Protein AF-A0A5K3EW25-F1 (afdb_monomer)

Solvent-accessible surface area (backbone atoms only — not comparable to full-atom values): 11497 Å² total; per-residue (Å²): 141,85,86,77,84,85,78,87,77,88,71,69,61,82,96,45,81,52,67,60,78,87,50,42,67,56,55,51,48,53,50,54,52,44,68,70,29,70,72,42,65,72,43,57,56,62,50,42,18,35,50,54,21,50,51,43,49,55,53,44,86,50,97,71,57,34,70,58,52,18,53,50,53,20,30,53,46,25,42,74,72,72,40,70,64,53,57,85,52,80,86,46,48,64,60,56,52,51,24,49,53,41,29,72,72,65,48,46,63,59,35,33,52,53,50,46,53,26,32,50,55,34,49,52,50,52,51,41,70,75,68,43,90,78,52,75,68,57,56,70,70,53,79,68,64,93,78,62,63,53,82,91,63,52,70,80,80,81,86,76,71,72,79,86,78,55,96,83,58,76,64,81,61,58,68,53,49,65,67,65,57,86,67,85,92,78,135

Structure (mmCIF, N/CA/C/O backbone):
data_AF-A0A5K3EW25-F1
#
_entry.id   AF-A0A5K3EW25-F1
#
loop_
_atom_site.group_PDB
_atom_site.id
_atom_site.type_symbol
_atom_site.label_atom_id
_atom_site.label_alt_id
_atom_site.label_comp_id
_atom_site.label_asym_id
_atom_site.label_entity_id
_atom_site.label_seq_id
_atom_site.pdbx_PDB_ins_code
_atom_site.Cartn_x
_atom_site.Cartn_y
_atom_site.Cartn_z
_atom_site.occupancy
_atom_site.B_iso_or_equiv
_atom_site.auth_seq_id
_atom_site.auth_comp_id
_atom_site.auth_asym_id
_atom_site.auth_atom_id
_atom_site.pdbx_PDB_model_num
ATOM 1 N N . MET A 1 1 ? -4.954 -2.402 -34.967 1.00 32.56 1 MET A N 1
ATOM 2 C CA . MET A 1 1 ? -3.505 -2.553 -34.727 1.00 32.56 1 MET A CA 1
ATOM 3 C C . MET A 1 1 ? -2.906 -1.168 -34.547 1.00 32.56 1 MET A C 1
ATOM 5 O O . MET A 1 1 ? -2.653 -0.514 -35.542 1.00 32.56 1 MET A O 1
ATOM 9 N N . PHE A 1 2 ? -2.741 -0.694 -33.314 1.00 29.17 2 PHE A N 1
ATOM 10 C CA . PHE A 1 2 ? -1.939 0.501 -33.027 1.00 29.17 2 PHE A CA 1
ATOM 11 C C . PHE A 1 2 ? -1.246 0.293 -31.679 1.00 29.17 2 PHE A C 1
ATOM 13 O O . PHE A 1 2 ? -1.699 0.775 -30.650 1.00 29.17 2 PHE A O 1
ATOM 20 N N . PHE A 1 3 ? -0.172 -0.493 -31.695 1.00 33.03 3 PHE A N 1
ATOM 21 C CA . PHE A 1 3 ? 0.868 -0.427 -30.674 1.00 33.03 3 PHE A CA 1
ATOM 22 C C . PHE A 1 3 ? 2.043 0.280 -31.340 1.00 33.03 3 PHE A C 1
ATOM 24 O O . PHE A 1 3 ? 2.815 -0.338 -32.069 1.00 33.03 3 PHE A O 1
ATOM 31 N N . GLN A 1 4 ? 2.115 1.600 -31.173 1.00 33.09 4 GLN A N 1
ATOM 32 C CA . GLN A 1 4 ? 3.268 2.377 -31.602 1.00 33.09 4 GLN A CA 1
ATOM 33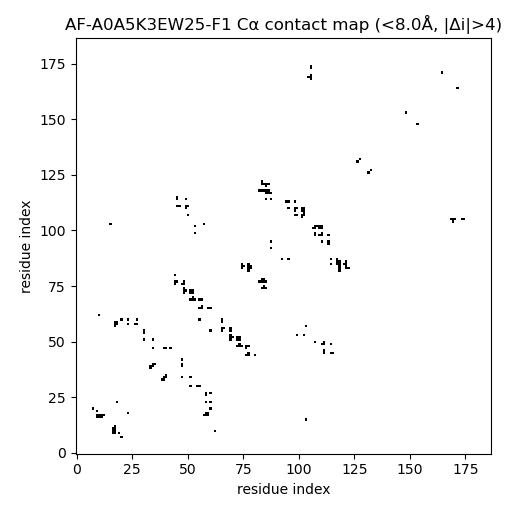 C C . GLN A 1 4 ? 4.150 2.634 -30.382 1.00 33.09 4 GLN A C 1
ATOM 35 O O . GLN A 1 4 ? 3.743 3.302 -29.437 1.00 33.09 4 GLN A O 1
ATOM 40 N N . ALA A 1 5 ? 5.320 1.997 -30.434 1.00 39.22 5 ALA A N 1
ATOM 41 C CA . ALA A 1 5 ? 6.542 2.194 -29.664 1.00 39.22 5 ALA A CA 1
ATOM 42 C C . ALA A 1 5 ? 6.548 3.367 -28.663 1.00 39.22 5 ALA A C 1
ATOM 44 O O . ALA A 1 5 ? 6.657 4.528 -29.056 1.00 39.22 5 ALA A O 1
ATOM 45 N N . CYS A 1 6 ? 6.553 3.047 -27.365 1.00 30.92 6 CYS A N 1
ATOM 46 C CA . CYS A 1 6 ? 6.994 3.971 -26.322 1.00 30.92 6 CYS A CA 1
ATOM 47 C C . CYS A 1 6 ? 8.458 3.653 -25.993 1.00 30.92 6 CYS A C 1
ATOM 49 O O . CYS A 1 6 ? 8.761 2.733 -25.236 1.00 30.92 6 CYS A O 1
ATOM 51 N N . HIS A 1 7 ? 9.367 4.375 -26.641 1.00 36.06 7 HIS A N 1
ATOM 52 C CA . HIS A 1 7 ? 10.793 4.347 -26.343 1.00 36.06 7 HIS A CA 1
ATOM 53 C C . HIS A 1 7 ? 11.066 5.122 -25.037 1.00 36.06 7 HIS A C 1
ATOM 55 O O . HIS A 1 7 ? 10.756 6.305 -24.943 1.00 36.06 7 HIS A O 1
ATOM 61 N N . VAL A 1 8 ? 11.691 4.429 -24.075 1.00 46.00 8 VAL A N 1
ATOM 62 C CA . VAL A 1 8 ? 12.671 4.914 -23.075 1.00 46.00 8 VAL A CA 1
ATOM 63 C C . VAL A 1 8 ? 12.427 6.268 -22.397 1.00 46.00 8 VAL A C 1
ATOM 65 O O . VAL A 1 8 ? 12.990 7.271 -22.815 1.00 46.00 8 VAL A O 1
ATOM 68 N N . LEU A 1 9 ? 11.771 6.257 -21.232 1.00 31.77 9 LEU A N 1
ATOM 69 C CA . LEU A 1 9 ? 12.071 7.190 -20.137 1.00 31.77 9 LEU A CA 1
ATOM 70 C C . LEU A 1 9 ? 11.859 6.476 -18.790 1.00 31.77 9 LEU A C 1
ATOM 72 O O . LEU A 1 9 ? 10.729 6.293 -18.347 1.00 31.77 9 LEU A O 1
ATOM 76 N N . GLN A 1 10 ? 12.952 6.057 -18.142 1.00 38.09 10 GLN A N 1
ATOM 77 C CA . GLN A 1 10 ? 12.928 5.649 -16.734 1.00 38.09 10 GLN A CA 1
ATOM 78 C C . GLN A 1 10 ? 12.546 6.864 -15.882 1.00 38.09 10 GLN A C 1
ATOM 80 O O . GLN A 1 10 ? 13.277 7.854 -15.831 1.00 38.09 10 GLN A O 1
ATOM 85 N N . VAL A 1 11 ? 11.396 6.797 -15.217 1.00 33.34 11 VAL A N 1
ATOM 86 C CA . VAL A 1 11 ? 10.979 7.809 -14.244 1.00 33.34 11 VAL A CA 1
ATOM 87 C C . VAL A 1 11 ? 11.600 7.443 -12.898 1.00 33.34 11 VAL A C 1
ATOM 89 O O . VAL A 1 11 ? 11.249 6.430 -12.300 1.00 33.34 11 VAL A O 1
ATOM 92 N N . PHE A 1 12 ? 12.545 8.254 -12.420 1.00 38.84 12 PHE A N 1
ATOM 93 C CA . PHE A 1 12 ? 13.129 8.090 -11.088 1.00 38.84 12 PHE A CA 1
ATOM 94 C C . PHE A 1 12 ? 12.117 8.521 -10.021 1.00 38.84 12 PHE A C 1
ATOM 96 O O . PHE A 1 12 ? 11.705 9.683 -9.974 1.00 38.84 12 PHE A O 1
ATOM 103 N N . VAL A 1 13 ? 11.737 7.602 -9.131 1.00 44.38 13 VAL A N 1
ATOM 104 C CA . VAL A 1 13 ? 11.005 7.946 -7.905 1.00 44.38 13 VAL A CA 1
ATOM 105 C C . VAL A 1 13 ? 12.010 7.994 -6.768 1.00 44.38 13 VAL A C 1
ATOM 107 O O . VAL A 1 13 ? 12.304 6.982 -6.136 1.00 44.38 13 VAL A O 1
ATOM 110 N N . ALA A 1 14 ? 12.533 9.193 -6.512 1.00 56.97 14 ALA A N 1
ATOM 111 C CA . ALA A 1 14 ? 13.604 9.409 -5.541 1.00 56.97 14 ALA A CA 1
ATOM 112 C C . ALA A 1 14 ? 14.827 8.510 -5.831 1.00 56.97 14 ALA A C 1
ATOM 114 O O . ALA A 1 14 ? 15.390 8.602 -6.917 1.00 56.97 14 ALA A O 1
ATOM 115 N N . ASP A 1 15 ? 15.212 7.657 -4.878 1.00 56.97 15 ASP A N 1
ATOM 116 C CA . ASP A 1 15 ? 16.407 6.801 -4.927 1.00 56.97 15 ASP A CA 1
ATOM 117 C C . ASP A 1 15 ? 16.132 5.405 -5.536 1.00 56.97 15 ASP A C 1
ATOM 119 O O . ASP A 1 15 ? 17.017 4.552 -5.549 1.00 56.97 15 ASP A O 1
ATOM 123 N N . HIS A 1 16 ? 14.903 5.137 -6.007 1.00 63.56 16 HIS A N 1
ATOM 124 C CA . HIS A 1 16 ? 14.504 3.841 -6.575 1.00 63.56 16 HIS A CA 1
ATOM 125 C C . HIS A 1 16 ? 14.547 3.855 -8.103 1.00 63.56 16 HIS A C 1
ATOM 127 O O . HIS A 1 16 ? 13.936 4.717 -8.745 1.00 63.56 16 HIS A O 1
ATOM 133 N N . VAL A 1 17 ? 15.230 2.864 -8.676 1.00 71.94 17 VAL A N 1
ATOM 134 C CA . VAL A 1 17 ? 15.271 2.623 -10.121 1.00 71.94 17 VAL A CA 1
ATOM 135 C C . VAL A 1 17 ? 14.211 1.572 -10.453 1.00 71.94 17 VAL A C 1
ATOM 137 O O . VAL A 1 17 ? 14.362 0.421 -10.037 1.00 71.94 17 VAL A O 1
ATOM 140 N N . PRO A 1 18 ? 13.130 1.934 -11.169 1.00 73.94 18 PRO A N 1
ATOM 141 C CA . PRO A 1 18 ? 12.093 0.974 -11.507 1.00 73.94 18 PRO A CA 1
ATOM 142 C C . PRO A 1 18 ? 12.605 -0.069 -12.515 1.00 73.94 18 PRO A C 1
ATOM 144 O O . PRO A 1 18 ? 13.572 0.195 -13.248 1.00 73.94 18 PRO A O 1
ATOM 147 N N . PRO A 1 19 ? 11.939 -1.237 -12.588 1.00 7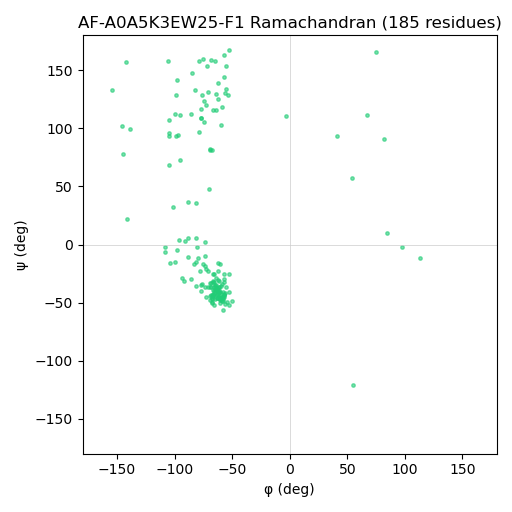6.88 19 PRO A N 1
ATOM 148 C CA . PRO A 1 19 ? 12.257 -2.272 -13.561 1.00 76.88 19 PRO A CA 1
ATOM 149 C C . PRO A 1 19 ? 12.234 -1.762 -15.014 1.00 76.88 19 PRO A C 1
ATOM 151 O O . PRO A 1 19 ? 11.510 -0.812 -15.332 1.00 76.88 19 PRO A O 1
ATOM 154 N N . PRO A 1 20 ? 12.995 -2.395 -15.926 1.00 77.69 20 PRO A N 1
ATOM 155 C CA . PRO A 1 20 ? 12.939 -2.084 -17.350 1.00 77.69 20 PRO A CA 1
ATOM 156 C C . PRO A 1 20 ? 11.525 -2.246 -17.920 1.00 77.69 20 PRO A C 1
ATOM 158 O O . PRO A 1 20 ? 10.806 -3.181 -17.569 1.00 77.69 20 PRO A O 1
ATOM 161 N N . ALA A 1 21 ? 11.148 -1.373 -18.861 1.00 79.38 21 ALA A N 1
ATOM 162 C CA . ALA A 1 21 ? 9.809 -1.360 -19.459 1.00 79.38 21 ALA A CA 1
ATOM 163 C C . ALA A 1 21 ? 9.411 -2.700 -20.111 1.00 79.38 21 ALA A C 1
ATOM 165 O O . ALA A 1 21 ? 8.237 -3.059 -20.127 1.00 79.38 21 ALA A O 1
ATOM 166 N N . GLU A 1 22 ? 10.392 -3.449 -20.616 1.00 81.00 22 GLU A N 1
ATOM 167 C CA . GLU A 1 22 ? 10.206 -4.762 -21.245 1.00 81.00 22 GLU A CA 1
ATOM 168 C C . GLU A 1 22 ? 9.680 -5.822 -20.265 1.00 81.00 22 GLU A C 1
ATOM 170 O O . GLU A 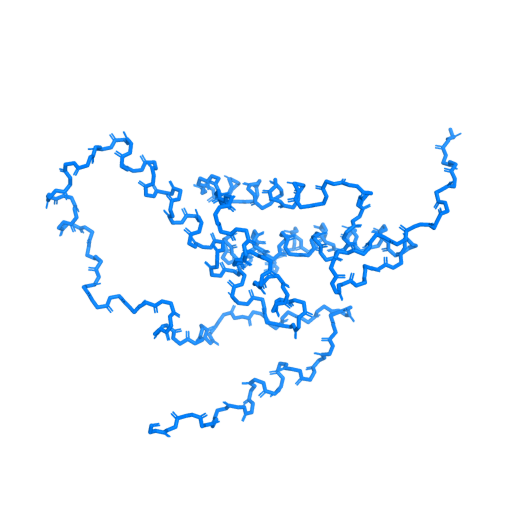1 22 ? 8.945 -6.716 -20.675 1.00 81.00 22 GLU A O 1
ATOM 175 N N . MET A 1 23 ? 9.990 -5.687 -18.970 1.00 82.50 23 MET A N 1
ATOM 176 C CA . MET A 1 23 ? 9.554 -6.613 -17.919 1.00 82.50 23 MET A CA 1
ATOM 177 C C . MET A 1 23 ? 8.189 -6.249 -17.322 1.00 82.50 23 MET A C 1
ATOM 179 O O . MET A 1 23 ? 7.614 -7.038 -16.577 1.00 82.50 23 MET A O 1
ATOM 183 N N . LEU A 1 24 ? 7.641 -5.064 -17.627 1.00 87.19 24 LEU A N 1
ATOM 184 C CA . LEU A 1 24 ? 6.384 -4.602 -17.028 1.00 87.19 24 LEU A CA 1
ATOM 185 C C . LEU A 1 24 ? 5.199 -5.556 -17.254 1.00 87.19 24 LEU A C 1
ATOM 187 O O . LEU A 1 24 ? 4.466 -5.778 -16.290 1.00 87.19 24 LEU A O 1
ATOM 191 N N . PRO A 1 25 ? 4.972 -6.128 -18.457 1.00 89.12 25 PRO A N 1
ATOM 192 C CA . PRO A 1 25 ? 3.856 -7.050 -18.662 1.00 89.12 25 PRO A CA 1
ATOM 193 C C . PRO A 1 25 ? 3.946 -8.291 -17.769 1.00 89.12 25 PRO A C 1
ATOM 195 O O . PRO A 1 25 ? 2.944 -8.703 -17.193 1.00 89.12 25 PRO A O 1
ATOM 198 N N . GLU A 1 26 ? 5.147 -8.852 -17.623 1.00 88.38 26 GLU A N 1
ATOM 199 C CA . GLU A 1 26 ? 5.404 -10.026 -16.787 1.00 88.38 26 GLU A CA 1
ATOM 200 C C . GLU A 1 26 ? 5.217 -9.696 -15.303 1.00 88.38 26 GLU A C 1
ATOM 202 O O . GLU A 1 26 ? 4.408 -10.329 -14.633 1.00 88.38 26 GLU A O 1
ATOM 207 N N . LEU A 1 27 ? 5.840 -8.620 -14.817 1.00 88.31 27 LEU A N 1
ATOM 208 C CA . LEU A 1 27 ? 5.735 -8.189 -13.418 1.00 88.31 27 LEU A CA 1
ATOM 209 C C . LEU A 1 27 ? 4.301 -7.832 -13.004 1.00 88.31 27 LEU A C 1
ATOM 211 O O . LEU A 1 27 ? 3.889 -8.080 -11.869 1.00 88.31 27 LEU A O 1
ATOM 215 N N . MET A 1 28 ? 3.525 -7.235 -13.910 1.00 93.00 28 MET A N 1
ATOM 216 C CA . MET A 1 28 ? 2.117 -6.938 -13.653 1.00 93.00 28 MET A CA 1
ATOM 217 C C . MET A 1 28 ? 1.260 -8.205 -13.630 1.00 93.00 28 MET A C 1
ATOM 219 O O . MET A 1 28 ? 0.349 -8.286 -12.804 1.00 93.00 28 MET A O 1
ATOM 223 N N . ASN A 1 29 ? 1.553 -9.192 -14.482 1.00 92.12 29 ASN A N 1
ATOM 224 C CA . ASN A 1 29 ? 0.892 -10.494 -14.424 1.00 92.12 29 ASN A CA 1
ATOM 225 C C . ASN A 1 29 ? 1.226 -11.213 -13.113 1.00 92.12 29 ASN A C 1
ATOM 227 O O . ASN A 1 29 ? 0.303 -11.614 -12.411 1.00 92.12 29 ASN A O 1
ATOM 231 N N . GLU A 1 30 ? 2.501 -11.261 -12.717 1.00 91.25 30 GLU A N 1
ATOM 232 C CA . GLU A 1 30 ? 2.928 -11.827 -11.431 1.00 91.25 30 GLU A CA 1
ATOM 233 C C . GLU A 1 30 ? 2.231 -11.150 -10.245 1.00 91.25 30 GLU A C 1
ATOM 235 O O . GLU A 1 30 ? 1.796 -11.820 -9.309 1.00 91.25 30 GLU A O 1
ATOM 240 N N . LEU A 1 31 ? 2.087 -9.818 -10.271 1.00 90.81 31 LEU A N 1
ATOM 241 C CA . LEU A 1 31 ? 1.368 -9.085 -9.229 1.00 90.81 31 LEU A CA 1
ATOM 242 C C . LEU A 1 31 ? -0.096 -9.533 -9.139 1.00 90.81 31 LEU A C 1
ATOM 244 O O . LEU A 1 31 ? -0.604 -9.751 -8.039 1.00 90.81 31 LEU A O 1
ATOM 248 N N . VAL A 1 32 ? -0.781 -9.642 -10.277 1.00 94.50 32 VAL A N 1
ATOM 249 C CA . VAL A 1 32 ? -2.192 -10.044 -10.324 1.00 94.50 32 VAL A CA 1
ATOM 250 C C . VAL A 1 32 ? -2.358 -11.503 -9.907 1.00 94.50 32 VAL A C 1
ATOM 252 O O . VAL A 1 32 ? -3.259 -11.803 -9.124 1.00 94.50 32 VAL A O 1
ATOM 255 N N . GLU A 1 33 ? -1.501 -12.399 -10.386 1.00 93.62 33 GLU A N 1
ATOM 256 C CA . GLU A 1 33 ? -1.499 -13.811 -9.997 1.00 93.62 33 GLU A CA 1
ATOM 257 C C . GLU A 1 33 ? -1.261 -13.963 -8.496 1.00 93.62 33 GLU A C 1
ATOM 259 O O . GLU A 1 33 ? -2.036 -14.638 -7.819 1.00 93.62 33 GLU A O 1
ATOM 264 N N . TRP A 1 34 ? -0.270 -13.253 -7.949 1.00 93.69 34 TRP A N 1
ATOM 265 C CA . TRP A 1 34 ? 0.006 -13.262 -6.518 1.00 93.69 34 TRP A CA 1
ATOM 266 C C . TRP A 1 34 ? -1.188 -12.757 -5.703 1.00 93.69 34 TRP A C 1
ATOM 268 O O . TRP A 1 34 ? -1.595 -13.449 -4.776 1.00 93.69 34 TRP A O 1
ATOM 278 N N . ILE A 1 35 ? -1.812 -11.623 -6.060 1.00 93.75 35 ILE A N 1
ATOM 279 C CA . ILE A 1 35 ? -2.987 -11.090 -5.333 1.00 93.75 35 ILE A CA 1
ATOM 280 C C . ILE A 1 35 ? -4.141 -12.106 -5.281 1.00 93.75 35 ILE A C 1
ATOM 282 O O . ILE A 1 35 ? -4.905 -12.111 -4.316 1.00 93.75 35 ILE A O 1
ATOM 286 N N . ASN A 1 36 ? -4.286 -12.947 -6.309 1.00 93.62 36 ASN A N 1
ATOM 287 C CA . ASN A 1 36 ? -5.349 -13.950 -6.400 1.00 93.62 36 ASN A CA 1
ATOM 288 C C . ASN A 1 36 ? -4.925 -15.350 -5.920 1.00 93.62 36 ASN A C 1
ATOM 290 O O . ASN A 1 36 ? -5.715 -16.286 -6.030 1.00 93.62 36 ASN A O 1
ATOM 294 N N . SER A 1 37 ? -3.704 -15.506 -5.409 1.00 90.69 37 SER A N 1
ATOM 295 C CA . SER A 1 37 ? -3.194 -16.781 -4.905 1.00 90.69 37 SER A CA 1
ATOM 296 C C . SER A 1 37 ? -3.718 -17.111 -3.504 1.00 90.69 37 SER A C 1
ATOM 298 O O . SER A 1 37 ? -4.065 -16.220 -2.724 1.00 90.69 37 SER A O 1
ATOM 300 N N . ASP A 1 38 ? -3.697 -18.397 -3.145 1.00 88.44 38 ASP A N 1
ATOM 301 C CA . ASP A 1 38 ? -4.025 -18.850 -1.785 1.00 88.44 38 ASP A CA 1
ATOM 302 C C . ASP A 1 38 ? -3.042 -18.296 -0.740 1.00 88.44 38 ASP A C 1
ATOM 304 O O . ASP A 1 38 ? -3.431 -18.033 0.397 1.00 88.44 38 ASP A O 1
ATOM 308 N N . GLU A 1 39 ? -1.782 -18.062 -1.129 1.00 84.19 39 GLU A N 1
ATOM 309 C CA . GLU A 1 39 ? -0.770 -17.431 -0.274 1.00 84.19 39 GLU A CA 1
ATOM 310 C C . GLU A 1 39 ? -1.209 -16.022 0.140 1.00 84.19 39 GLU A C 1
ATOM 312 O O . GLU A 1 39 ? -1.235 -15.700 1.327 1.00 84.19 39 GLU A O 1
ATOM 317 N N . ALA A 1 40 ? -1.615 -15.197 -0.828 1.00 83.31 40 ALA A N 1
ATOM 318 C CA . ALA A 1 40 ? -2.152 -13.869 -0.555 1.00 83.31 40 ALA A CA 1
ATOM 319 C C . ALA A 1 40 ? -3.480 -13.925 0.213 1.00 83.31 40 ALA A C 1
ATOM 321 O O . ALA A 1 40 ? -3.729 -13.074 1.066 1.00 83.31 40 ALA A O 1
ATOM 322 N N . GLY A 1 41 ? -4.314 -14.934 -0.054 1.00 83.81 41 GLY A N 1
ATOM 323 C CA . GLY A 1 41 ? -5.565 -15.172 0.667 1.00 83.81 41 GLY A CA 1
ATOM 324 C C . GLY A 1 41 ? -5.378 -15.550 2.141 1.00 83.81 41 GLY A C 1
ATOM 325 O O . GLY A 1 41 ? -6.273 -15.294 2.946 1.00 83.81 41 GLY A O 1
ATOM 326 N N . ALA A 1 42 ? -4.227 -16.118 2.508 1.00 85.94 42 ALA A N 1
ATOM 327 C CA . ALA A 1 42 ? -3.883 -16.460 3.888 1.00 85.94 42 ALA A CA 1
ATOM 328 C C . ALA A 1 42 ? -3.362 -15.262 4.707 1.00 85.94 42 ALA A C 1
ATOM 330 O O . ALA A 1 42 ? -3.305 -15.338 5.936 1.00 85.94 42 ALA A O 1
ATOM 331 N N . LEU A 1 43 ? -2.985 -14.160 4.048 1.00 87.38 43 LEU A N 1
ATOM 332 C CA . LEU A 1 43 ? -2.515 -12.945 4.711 1.00 87.38 43 LEU A CA 1
ATOM 333 C C . LEU A 1 43 ? -3.655 -12.204 5.412 1.00 87.38 43 LEU A C 1
ATOM 335 O O . LEU A 1 43 ? -4.810 -12.215 4.979 1.00 87.38 43 LEU A O 1
ATOM 339 N N . HIS A 1 44 ? -3.312 -11.450 6.458 1.00 92.00 44 HIS A N 1
ATOM 340 C CA . HIS A 1 44 ? -4.263 -10.507 7.035 1.00 92.00 44 HIS A CA 1
ATOM 341 C C . HIS A 1 44 ? -4.649 -9.444 5.980 1.00 92.00 44 HIS A C 1
ATOM 343 O O . HIS A 1 44 ? -3.763 -8.927 5.295 1.00 92.00 44 HIS A O 1
ATOM 349 N N . PRO A 1 45 ? -5.926 -9.024 5.854 1.00 93.44 45 PRO A N 1
ATOM 350 C CA . PRO A 1 45 ? -6.348 -8.116 4.781 1.00 93.44 45 PRO A CA 1
ATOM 351 C C . PRO A 1 45 ? -5.570 -6.796 4.694 1.00 93.44 45 PRO A C 1
ATOM 353 O O . PRO A 1 45 ? -5.287 -6.307 3.601 1.00 93.44 45 PRO A O 1
ATOM 356 N N . ILE A 1 46 ? -5.185 -6.229 5.844 1.00 92.44 46 ILE A N 1
ATOM 357 C CA . ILE A 1 46 ? -4.347 -5.017 5.907 1.00 92.44 46 ILE A CA 1
ATOM 358 C C . ILE A 1 46 ? -2.942 -5.281 5.353 1.00 92.44 46 ILE A C 1
ATOM 360 O O . ILE A 1 46 ? -2.394 -4.443 4.640 1.00 92.44 46 ILE A O 1
ATOM 364 N N . GLU A 1 47 ? -2.367 -6.443 5.658 1.00 92.75 47 GLU A N 1
ATOM 365 C CA . GLU A 1 47 ? -1.049 -6.839 5.167 1.00 92.75 47 GLU A CA 1
ATOM 366 C C . GLU A 1 47 ? -1.078 -7.062 3.655 1.00 92.75 47 GLU A C 1
ATOM 368 O O . GLU A 1 47 ? -0.267 -6.475 2.940 1.00 92.75 47 GLU A O 1
ATOM 373 N N . LEU A 1 48 ? -2.074 -7.799 3.153 1.00 93.44 48 LEU A N 1
ATOM 374 C CA . LEU A 1 48 ? -2.300 -7.975 1.719 1.00 93.44 48 LEU A CA 1
ATOM 375 C C . LEU A 1 48 ? -2.419 -6.625 0.997 1.00 93.44 48 LEU A C 1
ATOM 377 O O . LEU A 1 48 ? -1.735 -6.387 0.000 1.00 93.44 48 LEU A O 1
ATOM 381 N N . ALA A 1 49 ? -3.256 -5.720 1.511 1.00 96.56 49 ALA A N 1
ATOM 382 C CA . ALA A 1 49 ? -3.465 -4.407 0.911 1.00 96.56 49 ALA A CA 1
ATOM 383 C C . ALA A 1 49 ? -2.186 -3.551 0.907 1.00 96.56 49 ALA A C 1
ATOM 385 O O . ALA A 1 49 ? -1.878 -2.909 -0.102 1.00 96.56 49 ALA A O 1
ATOM 386 N N . ALA A 1 50 ? -1.424 -3.558 2.004 1.00 95.50 50 ALA A N 1
ATOM 38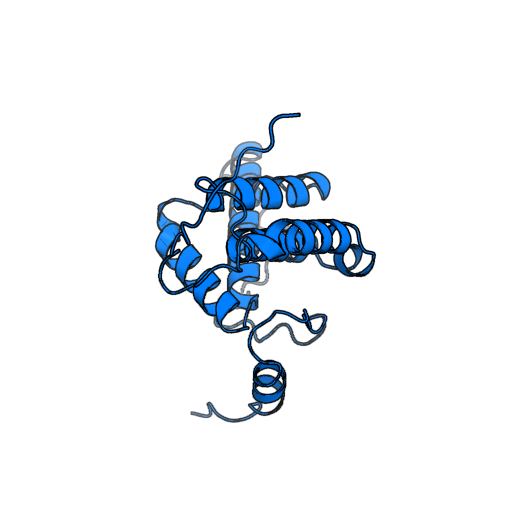7 C CA . ALA A 1 50 ? -0.162 -2.832 2.112 1.00 95.50 50 ALA A CA 1
ATOM 388 C C . ALA A 1 50 ? 0.914 -3.404 1.172 1.00 95.50 50 ALA A C 1
ATOM 390 O O . ALA A 1 50 ? 1.598 -2.653 0.475 1.00 95.50 50 ALA A O 1
ATOM 391 N N . LEU A 1 51 ? 1.039 -4.728 1.087 1.00 94.62 51 LEU A N 1
ATOM 392 C CA . LEU A 1 51 ? 1.993 -5.375 0.189 1.00 94.62 51 LEU A CA 1
ATOM 393 C C . LEU A 1 51 ? 1.631 -5.152 -1.282 1.00 94.62 51 LEU A C 1
ATOM 395 O O . LEU A 1 51 ? 2.507 -4.801 -2.072 1.00 94.62 51 LEU A O 1
ATOM 399 N N . ALA A 1 52 ? 0.354 -5.271 -1.652 1.00 95.19 52 ALA A N 1
ATOM 400 C CA . ALA A 1 52 ? -0.116 -4.980 -3.006 1.00 95.19 52 ALA A CA 1
ATOM 401 C C . ALA A 1 52 ? 0.144 -3.517 -3.400 1.00 95.19 52 ALA A C 1
ATOM 403 O O . ALA A 1 52 ? 0.599 -3.241 -4.513 1.00 95.19 52 ALA A O 1
ATOM 404 N N . HIS A 1 53 ? -0.081 -2.582 -2.470 1.00 96.50 53 HIS A N 1
ATOM 405 C CA . HIS A 1 53 ? 0.276 -1.180 -2.653 1.00 96.50 53 HIS A CA 1
ATOM 406 C C . HIS A 1 53 ? 1.770 -1.018 -2.939 1.00 96.50 53 HIS A C 1
ATOM 408 O O . HIS A 1 53 ? 2.147 -0.417 -3.947 1.00 96.50 53 HIS A O 1
ATOM 414 N N . TRP A 1 54 ? 2.622 -1.520 -2.041 1.00 94.44 54 TRP A N 1
ATOM 415 C CA . TRP A 1 54 ? 4.070 -1.380 -2.163 1.00 94.44 54 TRP A CA 1
ATOM 416 C C . TRP A 1 54 ? 4.582 -1.999 -3.470 1.00 94.44 54 TRP A C 1
ATOM 418 O O . TRP A 1 54 ? 5.300 -1.324 -4.206 1.00 94.44 54 TRP A O 1
ATOM 428 N N . LYS A 1 55 ? 4.128 -3.209 -3.825 1.00 91.38 55 LYS A N 1
ATOM 429 C CA . LYS A 1 55 ? 4.497 -3.888 -5.077 1.00 91.38 55 LYS A CA 1
ATOM 430 C C . LYS A 1 55 ? 4.155 -3.059 -6.316 1.00 91.38 55 LYS A C 1
ATOM 432 O O . LYS A 1 55 ? 5.003 -2.910 -7.189 1.00 91.38 55 LYS A O 1
ATOM 437 N N . LEU A 1 56 ? 2.960 -2.463 -6.393 1.00 93.44 56 LEU A N 1
ATOM 438 C CA . LEU A 1 56 ? 2.593 -1.619 -7.538 1.00 93.44 56 LEU A CA 1
ATOM 439 C C . LEU A 1 56 ? 3.470 -0.359 -7.626 1.00 93.44 56 LEU A C 1
ATOM 441 O O . LEU A 1 56 ? 3.889 0.033 -8.716 1.00 93.44 56 LEU A O 1
ATOM 445 N N . VAL A 1 57 ? 3.760 0.277 -6.485 1.00 92.31 57 VAL A N 1
ATOM 446 C CA . VAL A 1 57 ? 4.656 1.446 -6.436 1.00 92.31 57 VAL A CA 1
ATOM 447 C C . VAL A 1 57 ? 6.073 1.072 -6.868 1.00 92.31 57 VAL A C 1
ATOM 449 O O . VAL A 1 57 ? 6.706 1.864 -7.566 1.00 92.31 57 VAL A O 1
ATOM 452 N N . TYR A 1 58 ? 6.540 -0.116 -6.483 1.00 87.81 58 TYR A N 1
ATOM 453 C CA . TYR A 1 58 ? 7.857 -0.643 -6.827 1.00 87.81 58 TYR A CA 1
ATOM 454 C C . TYR A 1 58 ? 7.993 -0.957 -8.324 1.00 87.81 58 TYR A C 1
ATOM 456 O O . TYR A 1 58 ? 8.985 -0.560 -8.935 1.00 87.81 58 TYR A O 1
ATOM 464 N N . ILE A 1 59 ? 6.989 -1.623 -8.916 1.00 88.62 59 ILE A N 1
ATOM 465 C CA . ILE A 1 59 ? 6.939 -1.941 -10.356 1.00 88.62 59 ILE A CA 1
ATOM 466 C C . ILE A 1 59 ? 6.850 -0.658 -11.192 1.00 88.62 59 ILE A C 1
ATOM 468 O O . ILE A 1 59 ? 7.476 -0.563 -12.241 1.00 88.62 59 ILE A O 1
ATOM 472 N N . HIS A 1 60 ? 6.096 0.336 -10.713 1.00 88.62 60 HIS A N 1
ATOM 473 C CA . HIS A 1 60 ? 5.928 1.637 -11.364 1.00 88.62 60 HIS A CA 1
ATOM 474 C C . HIS A 1 60 ? 5.466 1.558 -12.841 1.00 88.62 60 HIS A C 1
ATOM 476 O O . HIS A 1 60 ? 6.130 2.092 -13.729 1.00 88.62 60 HIS A O 1
ATOM 482 N N . PRO A 1 61 ? 4.323 0.906 -13.138 1.00 87.94 61 PRO A N 1
ATOM 483 C CA . PRO A 1 61 ? 3.936 0.573 -14.514 1.00 87.94 61 PRO A CA 1
ATOM 484 C C . PRO A 1 61 ? 3.448 1.757 -15.365 1.00 87.94 61 PRO A C 1
ATOM 486 O O . PRO A 1 61 ? 3.377 1.643 -16.588 1.00 87.94 61 PRO A O 1
ATOM 489 N N . PHE A 1 62 ? 3.060 2.878 -14.752 1.00 88.50 62 PHE A N 1
ATOM 490 C CA . PHE A 1 62 ? 2.509 4.037 -15.459 1.00 88.50 62 PHE A CA 1
ATOM 491 C C . PHE A 1 62 ? 3.514 5.187 -15.538 1.00 88.50 62 PHE A C 1
ATOM 493 O O . PHE A 1 62 ? 4.400 5.310 -14.700 1.00 88.50 62 PHE A O 1
ATOM 500 N N . TYR A 1 63 ? 3.327 6.090 -16.502 1.00 82.06 63 TYR A N 1
ATOM 501 C CA . TYR A 1 63 ? 4.144 7.305 -16.612 1.00 82.06 63 TYR A CA 1
ATOM 502 C C . TYR A 1 63 ? 3.922 8.278 -15.439 1.00 82.06 63 TYR A C 1
ATOM 504 O O . TYR A 1 63 ? 4.859 8.838 -14.883 1.00 82.06 63 TYR A O 1
ATOM 512 N N . ASP A 1 64 ? 2.663 8.463 -15.043 1.00 85.25 64 ASP A N 1
ATOM 513 C CA . ASP A 1 64 ? 2.255 9.225 -13.864 1.00 85.25 64 ASP A CA 1
ATOM 514 C C . ASP A 1 64 ? 1.057 8.513 -13.221 1.00 85.25 64 ASP A C 1
ATOM 516 O O . ASP A 1 64 ? 0.330 7.753 -13.861 1.00 85.25 64 ASP A O 1
ATOM 520 N N . GLY A 1 65 ? 0.845 8.758 -11.933 1.00 90.38 65 GLY A N 1
ATOM 521 C CA . GLY A 1 65 ? -0.310 8.261 -11.201 1.00 90.38 65 GLY A CA 1
ATOM 522 C C . GLY A 1 65 ? -0.053 6.998 -10.395 1.00 90.38 65 GLY A C 1
ATOM 523 O O . GLY A 1 65 ? -0.937 6.626 -9.634 1.00 90.38 65 GLY A O 1
ATOM 524 N N . ASN A 1 66 ? 1.145 6.407 -10.434 1.00 92.62 66 ASN A N 1
ATOM 525 C CA . ASN A 1 66 ? 1.462 5.157 -9.725 1.00 92.62 66 ASN A CA 1
ATOM 526 C C . ASN A 1 66 ? 1.068 5.183 -8.245 1.00 92.62 66 ASN A C 1
ATOM 528 O O . ASN A 1 66 ? 0.354 4.303 -7.780 1.00 92.62 66 ASN A O 1
ATOM 532 N N . GLY A 1 67 ? 1.427 6.244 -7.513 1.00 92.50 67 GLY A N 1
ATOM 533 C CA . GLY A 1 67 ? 1.036 6.372 -6.105 1.00 92.50 67 GLY A CA 1
ATOM 534 C C . GLY A 1 67 ? -0.476 6.539 -5.893 1.00 92.50 67 GLY A C 1
ATOM 535 O O . GLY A 1 67 ? -1.010 6.080 -4.888 1.00 92.50 67 GLY A O 1
ATOM 536 N N . ARG A 1 68 ? -1.193 7.188 -6.822 1.00 95.00 68 ARG A N 1
ATOM 537 C CA . ARG A 1 68 ? -2.665 7.305 -6.762 1.00 95.00 68 ARG A CA 1
ATOM 538 C C . ARG A 1 68 ? -3.306 5.943 -7.016 1.00 95.00 68 ARG A C 1
ATOM 540 O O . ARG A 1 68 ? -4.136 5.522 -6.219 1.00 95.00 68 ARG A O 1
ATOM 547 N N . THR A 1 69 ? -2.865 5.240 -8.053 1.00 96.75 69 THR A N 1
ATOM 548 C CA . THR A 1 69 ? -3.354 3.905 -8.400 1.00 96.75 69 THR A CA 1
ATOM 549 C C . THR A 1 69 ? -3.043 2.885 -7.308 1.00 96.75 69 THR A C 1
ATOM 551 O O . THR A 1 69 ? -3.916 2.102 -6.956 1.00 96.75 69 THR A O 1
ATOM 554 N N . ALA A 1 70 ? -1.862 2.940 -6.689 1.00 96.69 70 ALA A N 1
ATOM 555 C CA . ALA A 1 70 ? -1.492 2.039 -5.598 1.00 96.69 70 ALA A CA 1
ATOM 556 C C . ALA A 1 70 ? -2.390 2.220 -4.371 1.00 96.69 70 ALA A C 1
ATOM 558 O O . ALA A 1 70 ? -2.869 1.242 -3.803 1.00 96.69 70 ALA A O 1
ATOM 559 N N . ARG A 1 71 ? -2.689 3.470 -3.993 1.00 97.00 71 ARG A N 1
ATOM 560 C CA . ARG A 1 71 ? -3.639 3.770 -2.908 1.00 97.00 71 ARG A CA 1
ATOM 561 C C . ARG A 1 71 ? -5.063 3.332 -3.240 1.00 97.00 71 ARG A C 1
ATOM 563 O O . ARG A 1 71 ? -5.779 2.880 -2.351 1.00 97.00 71 ARG A O 1
ATOM 570 N N . LEU A 1 72 ? -5.474 3.444 -4.502 1.00 97.81 72 LEU A N 1
ATOM 571 C CA . LEU A 1 72 ? -6.774 2.940 -4.948 1.00 97.81 72 LEU A CA 1
ATOM 572 C C . LEU A 1 72 ? -6.835 1.409 -4.892 1.00 97.81 72 LEU A C 1
ATOM 574 O O . LEU A 1 72 ? -7.811 0.876 -4.377 1.00 97.81 72 LEU 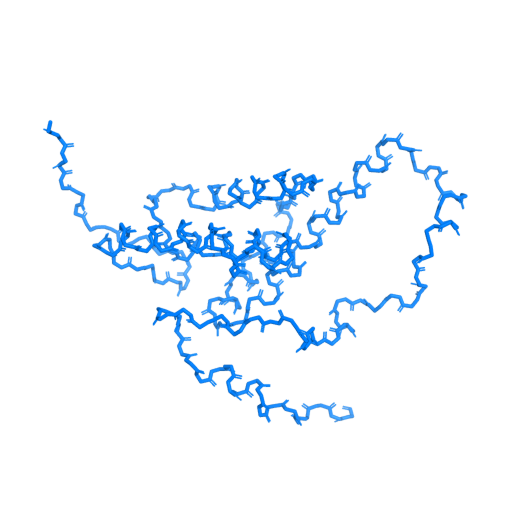A O 1
ATOM 578 N N . LEU A 1 73 ? -5.791 0.710 -5.345 1.00 97.81 73 LEU A N 1
ATOM 579 C CA . LEU A 1 73 ? -5.685 -0.749 -5.258 1.00 97.81 73 LEU A CA 1
ATOM 580 C C . LEU A 1 73 ? -5.710 -1.232 -3.801 1.00 97.81 73 LEU A C 1
ATOM 582 O O . LEU A 1 73 ? -6.460 -2.144 -3.466 1.00 97.81 73 LEU A O 1
ATOM 586 N N . MET A 1 74 ? -4.942 -0.580 -2.927 1.00 97.62 74 MET A N 1
ATOM 587 C CA . MET A 1 74 ? -4.951 -0.832 -1.485 1.00 97.62 74 MET A CA 1
ATOM 588 C C . MET A 1 74 ? -6.369 -0.745 -0.914 1.00 97.62 74 MET A C 1
ATOM 590 O O . MET A 1 74 ? -6.841 -1.672 -0.261 1.00 97.62 74 MET A O 1
ATOM 594 N N . ASN A 1 75 ? -7.069 0.356 -1.198 1.00 98.00 75 ASN A N 1
ATOM 595 C CA . ASN A 1 75 ? -8.417 0.574 -0.688 1.00 98.00 75 ASN A CA 1
ATOM 596 C C . ASN A 1 75 ? -9.441 -0.375 -1.310 1.00 98.00 75 ASN A C 1
ATOM 598 O O . ASN A 1 75 ? -10.353 -0.800 -0.611 1.00 98.00 75 ASN A O 1
ATOM 602 N N . LEU A 1 76 ? -9.274 -0.772 -2.573 1.00 98.00 76 LEU A N 1
ATOM 603 C CA . LEU A 1 76 ? -10.103 -1.806 -3.189 1.00 98.00 76 LEU A CA 1
ATOM 604 C C . LEU A 1 76 ? -10.010 -3.129 -2.413 1.00 98.00 76 LEU A C 1
ATOM 606 O O . LEU A 1 76 ? -11.038 -3.738 -2.120 1.00 98.00 76 LEU A O 1
ATOM 610 N N . LEU A 1 77 ? -8.795 -3.554 -2.054 1.00 97.06 77 LEU A N 1
ATOM 611 C CA . LEU A 1 77 ? -8.567 -4.783 -1.289 1.00 97.06 77 LEU A CA 1
ATOM 612 C C . LEU A 1 77 ? -9.125 -4.682 0.137 1.00 97.06 77 LEU A C 1
ATOM 614 O O . LEU A 1 77 ? -9.829 -5.589 0.580 1.00 97.06 77 LEU A O 1
ATOM 618 N N . LEU A 1 78 ? -8.891 -3.558 0.822 1.00 96.81 78 LEU A N 1
ATOM 619 C CA . LEU A 1 78 ? -9.457 -3.296 2.151 1.00 96.81 78 LEU A CA 1
ATOM 620 C C . LEU A 1 78 ? -10.991 -3.335 2.133 1.00 96.81 78 LEU A C 1
ATOM 622 O O . LEU A 1 78 ? -11.602 -4.033 2.941 1.00 96.81 78 LEU A O 1
ATOM 626 N N . MET A 1 79 ? -11.615 -2.645 1.177 1.00 96.88 79 MET A N 1
ATOM 627 C CA . MET A 1 79 ? -13.073 -2.587 1.053 1.00 96.88 79 MET A CA 1
ATOM 628 C C . MET A 1 79 ? -13.676 -3.949 0.708 1.00 96.88 79 MET A C 1
ATOM 630 O O . MET A 1 79 ? -14.727 -4.300 1.242 1.00 96.88 79 MET A O 1
ATOM 634 N N . ARG A 1 80 ? -13.001 -4.755 -0.123 1.00 95.50 80 ARG A N 1
ATOM 635 C CA . ARG A 1 80 ? -13.415 -6.139 -0.403 1.00 95.50 80 ARG A CA 1
ATOM 636 C C . ARG A 1 80 ? -13.403 -7.011 0.858 1.00 95.50 80 ARG A C 1
ATOM 638 O O . ARG A 1 80 ? -14.228 -7.912 0.968 1.00 95.50 80 ARG A O 1
ATOM 645 N N . ALA A 1 81 ? -12.509 -6.725 1.801 1.00 94.12 81 ALA A N 1
ATOM 646 C CA . ALA A 1 81 ? -12.424 -7.399 3.095 1.00 94.12 81 ALA A CA 1
ATOM 647 C C . ALA A 1 81 ? -13.304 -6.766 4.195 1.00 94.12 81 ALA A C 1
ATOM 649 O O . ALA A 1 81 ? -13.238 -7.192 5.345 1.00 94.12 81 ALA A O 1
ATOM 650 N N . GLY A 1 82 ? -14.127 -5.761 3.869 1.00 94.75 82 GLY A N 1
ATOM 651 C CA . GLY A 1 82 ? -15.047 -5.119 4.816 1.00 94.75 82 GLY A CA 1
ATOM 652 C C . GLY A 1 82 ? -14.435 -4.000 5.665 1.00 94.75 82 GLY A C 1
ATOM 653 O O . GLY A 1 82 ? -15.088 -3.515 6.588 1.00 94.75 82 GLY A O 1
ATOM 654 N N . TYR A 1 83 ? -13.213 -3.562 5.359 1.00 95.00 83 TYR A N 1
ATOM 655 C CA . TYR A 1 83 ? -12.590 -2.419 6.025 1.00 95.00 83 TYR A CA 1
ATOM 656 C C . TYR A 1 83 ? -13.015 -1.099 5.368 1.00 95.00 83 TYR A C 1
ATOM 658 O O . TYR A 1 83 ? -13.219 -1.044 4.149 1.00 95.00 83 TYR A O 1
ATOM 666 N N . PRO A 1 84 ? -13.116 -0.003 6.142 1.00 94.75 84 PRO A N 1
ATOM 667 C CA . PRO A 1 84 ? -13.253 1.320 5.555 1.00 94.75 84 PRO A CA 1
ATOM 668 C C . PRO A 1 84 ? -11.991 1.700 4.761 1.00 94.75 84 PRO A C 1
ATOM 670 O O . PRO A 1 84 ? -10.905 1.178 5.031 1.00 94.75 84 PRO A O 1
ATOM 673 N N . PRO A 1 85 ? -12.098 2.637 3.804 1.00 94.81 85 PRO A N 1
ATOM 674 C CA . PRO A 1 85 ? -10.943 3.103 3.050 1.00 94.81 85 PRO A CA 1
ATOM 675 C C . PRO A 1 85 ? -9.923 3.775 3.979 1.00 94.81 85 PRO A C 1
ATOM 677 O O . PRO A 1 85 ? -10.242 4.733 4.688 1.00 94.81 85 PRO A O 1
ATOM 680 N N . ALA A 1 86 ? -8.679 3.301 3.940 1.00 93.94 86 ALA A N 1
ATOM 681 C CA . ALA A 1 86 ? -7.580 3.892 4.684 1.00 93.94 86 ALA A CA 1
ATOM 682 C C . ALA A 1 86 ? -7.112 5.182 3.995 1.00 93.94 86 ALA A C 1
ATOM 684 O O . ALA A 1 86 ? -6.830 5.219 2.789 1.00 93.94 86 ALA A O 1
ATOM 685 N N . ILE A 1 87 ? -7.020 6.260 4.777 1.00 93.38 87 ILE A N 1
ATOM 686 C CA . ILE A 1 87 ? -6.634 7.585 4.286 1.00 93.38 87 ILE A CA 1
ATOM 687 C C . ILE A 1 87 ? -5.201 7.878 4.719 1.00 93.38 87 ILE A C 1
ATOM 689 O O . ILE A 1 87 ? -4.940 8.196 5.878 1.00 93.38 87 ILE A O 1
ATOM 693 N N . VAL A 1 88 ? -4.280 7.833 3.755 1.00 92.38 88 VAL A N 1
ATOM 694 C CA . VAL A 1 88 ? -2.926 8.375 3.923 1.00 92.38 88 VAL A CA 1
ATOM 695 C C . VAL A 1 88 ? -3.023 9.897 3.855 1.00 92.38 88 VAL A C 1
ATOM 697 O O . VAL A 1 88 ? -3.262 10.461 2.782 1.00 92.38 88 VAL A O 1
ATOM 700 N N . ARG A 1 89 ? -2.897 10.563 5.005 1.00 90.25 89 ARG A N 1
ATOM 701 C CA . ARG A 1 89 ? -3.074 12.015 5.096 1.00 90.25 89 ARG A CA 1
ATOM 702 C C . ARG A 1 89 ? -1.871 12.762 4.524 1.00 90.25 89 ARG A C 1
ATOM 704 O O . ARG A 1 89 ? -0.774 12.218 4.397 1.00 90.25 89 ARG A O 1
ATOM 711 N N . LYS A 1 90 ? -2.071 14.033 4.170 1.00 89.19 90 LYS A N 1
ATOM 712 C CA . LYS A 1 90 ? -1.013 14.867 3.579 1.00 89.19 90 LYS A CA 1
ATOM 713 C C . LYS A 1 90 ? 0.121 15.127 4.576 1.00 89.19 90 LYS A C 1
ATOM 715 O O . LYS A 1 90 ? 1.275 15.234 4.168 1.00 89.19 90 LYS A O 1
ATOM 720 N N . GLU A 1 91 ? -0.204 15.205 5.859 1.00 90.19 91 GLU A N 1
ATOM 721 C CA . GLU A 1 91 ? 0.731 15.466 6.956 1.00 90.19 91 GLU A CA 1
ATOM 722 C C . GLU A 1 91 ? 1.694 14.280 7.150 1.00 90.19 91 GLU A C 1
ATOM 724 O O . GLU A 1 91 ? 2.891 14.460 7.384 1.00 90.19 91 GLU A O 1
ATOM 729 N N . ASP A 1 92 ? 1.200 13.065 6.900 1.00 89.62 92 ASP A N 1
ATOM 730 C CA . ASP A 1 92 ? 1.948 11.811 7.025 1.00 89.62 92 ASP A CA 1
ATOM 731 C C . ASP A 1 92 ? 2.836 11.521 5.803 1.00 89.62 92 ASP A C 1
ATOM 733 O O . ASP A 1 92 ? 3.446 10.456 5.704 1.00 89.62 92 ASP A O 1
ATOM 737 N N . ARG A 1 93 ? 2.932 12.459 4.847 1.00 89.25 93 ARG A N 1
ATOM 738 C CA . ARG A 1 93 ? 3.689 12.278 3.599 1.00 89.25 93 ARG A CA 1
ATOM 739 C C . ARG A 1 93 ? 5.127 11.830 3.857 1.00 89.25 93 ARG A C 1
ATOM 741 O O . ARG A 1 93 ? 5.635 11.011 3.101 1.00 89.25 93 ARG A O 1
ATOM 748 N N . HIS A 1 94 ? 5.783 12.389 4.872 1.00 87.19 94 HIS A N 1
ATOM 749 C CA . HIS A 1 94 ? 7.165 12.048 5.204 1.00 87.19 94 HIS A CA 1
ATOM 750 C C . HIS A 1 94 ? 7.287 10.588 5.674 1.00 87.19 94 HIS A C 1
ATOM 752 O O . HIS A 1 94 ? 8.018 9.827 5.046 1.00 87.19 94 HIS A O 1
ATOM 758 N N . ILE A 1 95 ? 6.471 10.176 6.652 1.00 88.62 95 ILE A N 1
ATOM 759 C CA . ILE A 1 95 ? 6.400 8.797 7.172 1.00 88.62 95 ILE A CA 1
ATOM 760 C C . ILE A 1 95 ? 6.090 7.810 6.044 1.00 88.62 95 ILE A C 1
ATOM 762 O O . ILE A 1 95 ? 6.732 6.768 5.919 1.00 88.62 95 ILE A O 1
ATOM 766 N N . TYR A 1 96 ? 5.142 8.153 5.170 1.00 91.06 96 TYR A N 1
ATOM 767 C CA . TYR A 1 96 ? 4.781 7.326 4.022 1.00 91.06 96 TYR A CA 1
ATOM 768 C C . TYR A 1 96 ? 5.976 7.050 3.095 1.00 91.06 96 TYR A C 1
ATOM 770 O O . TYR A 1 96 ? 6.187 5.913 2.681 1.00 91.06 96 TYR A O 1
ATOM 778 N N . TYR A 1 97 ? 6.781 8.066 2.765 1.00 89.62 97 TYR A N 1
ATOM 779 C CA . TYR A 1 97 ? 7.956 7.849 1.916 1.00 89.62 97 TYR A CA 1
ATOM 780 C C . TYR A 1 97 ? 9.091 7.137 2.654 1.00 89.62 97 TYR A C 1
ATOM 782 O O . TYR A 1 97 ? 9.761 6.311 2.041 1.00 89.62 97 TYR A O 1
ATOM 790 N N . GLU A 1 98 ? 9.308 7.415 3.939 1.00 87.38 98 GLU A N 1
ATOM 791 C CA . GLU A 1 98 ? 10.332 6.724 4.733 1.00 87.38 98 GLU A CA 1
ATOM 792 C C . GLU A 1 98 ? 10.037 5.231 4.860 1.00 87.38 98 GLU A C 1
ATOM 794 O O . GLU A 1 98 ? 10.900 4.402 4.586 1.00 87.38 98 GLU A O 1
ATOM 799 N N . THR A 1 99 ? 8.794 4.873 5.174 1.00 86.56 99 THR A N 1
ATOM 800 C CA . THR A 1 99 ? 8.377 3.469 5.275 1.00 86.56 99 THR A CA 1
ATOM 801 C C . THR A 1 99 ? 8.464 2.734 3.934 1.00 86.56 99 THR A C 1
ATOM 803 O O . THR A 1 99 ? 8.860 1.571 3.913 1.00 86.56 99 THR A O 1
ATOM 806 N N . LEU A 1 100 ? 8.194 3.406 2.806 1.00 88.25 100 LEU A N 1
ATOM 807 C CA . LEU A 1 100 ? 8.443 2.852 1.468 1.00 88.25 100 LEU A CA 1
ATOM 808 C C . LEU A 1 100 ? 9.935 2.661 1.168 1.00 88.25 100 LEU A C 1
ATOM 810 O O . LEU A 1 100 ? 10.306 1.660 0.558 1.00 88.25 100 LEU A O 1
ATOM 814 N N . LYS A 1 101 ? 10.799 3.591 1.592 1.00 85.31 101 LYS A N 1
ATOM 815 C CA . LYS A 1 101 ? 12.254 3.431 1.448 1.00 85.31 101 LYS A CA 1
ATOM 816 C C . LYS A 1 101 ? 12.741 2.213 2.229 1.00 85.31 101 LYS A C 1
ATOM 818 O O . LYS A 1 101 ? 13.458 1.393 1.668 1.00 85.31 101 LYS A O 1
ATOM 823 N N . THR A 1 102 ? 12.300 2.052 3.474 1.00 79.81 102 THR A N 1
ATOM 824 C CA . THR A 1 102 ? 12.635 0.883 4.301 1.00 79.81 102 THR A CA 1
ATOM 825 C C . THR A 1 102 ? 12.123 -0.420 3.683 1.00 79.81 102 THR A C 1
ATOM 827 O O . THR A 1 102 ? 12.855 -1.408 3.644 1.00 79.81 102 THR A O 1
ATOM 830 N N . ALA A 1 103 ? 10.924 -0.397 3.092 1.00 83.56 103 ALA A N 1
ATOM 831 C CA . ALA A 1 103 ? 10.381 -1.531 2.349 1.00 83.56 103 ALA A CA 1
ATOM 832 C C . ALA A 1 103 ? 11.243 -1.904 1.132 1.00 83.56 103 ALA A C 1
ATOM 834 O O . ALA A 1 103 ? 11.508 -3.082 0.906 1.00 83.56 103 ALA A O 1
ATOM 835 N N . ASN A 1 104 ? 11.758 -0.916 0.394 1.00 83.31 104 ASN A N 1
ATOM 836 C CA . ASN A 1 104 ? 12.670 -1.152 -0.730 1.00 83.31 104 ASN A CA 1
ATOM 837 C C . ASN A 1 104 ? 14.032 -1.723 -0.294 1.00 83.31 104 ASN A C 1
ATOM 839 O O . ASN A 1 104 ? 14.678 -2.403 -1.087 1.00 83.31 104 ASN A O 1
ATOM 843 N N . LEU A 1 105 ? 14.453 -1.470 0.950 1.00 81.75 105 LEU A N 1
ATOM 844 C CA . LEU A 1 105 ? 15.652 -2.063 1.559 1.00 81.75 105 LEU A CA 1
ATOM 845 C C . LEU A 1 105 ? 15.417 -3.484 2.097 1.00 81.75 105 LEU A C 1
ATOM 847 O O . LEU A 1 105 ? 16.349 -4.104 2.599 1.00 81.75 105 LEU A O 1
ATOM 851 N N . GLY A 1 106 ? 14.189 -3.997 2.005 1.00 79.62 106 GLY A N 1
ATOM 852 C CA . GLY A 1 106 ? 13.839 -5.370 2.355 1.00 79.62 106 GLY A CA 1
ATOM 853 C C . GLY A 1 106 ? 12.932 -5.511 3.576 1.00 79.62 106 GLY A C 1
ATOM 854 O O . GLY A 1 106 ? 12.373 -6.586 3.790 1.00 79.62 106 GLY A O 1
ATOM 855 N N . ASP A 1 107 ? 12.727 -4.446 4.357 1.00 83.06 107 ASP A N 1
ATOM 856 C CA . ASP A 1 107 ? 11.850 -4.482 5.528 1.00 83.06 107 ASP A CA 1
ATOM 857 C C . ASP A 1 107 ? 10.520 -3.764 5.271 1.00 83.06 107 ASP A C 1
ATOM 859 O O . ASP A 1 107 ? 10.380 -2.552 5.428 1.00 83.06 107 ASP A O 1
ATOM 863 N N . VAL A 1 108 ? 9.505 -4.544 4.905 1.00 85.00 108 VAL A N 1
ATOM 864 C CA . VAL A 1 108 ? 8.145 -4.060 4.618 1.00 85.00 108 VAL A CA 1
ATOM 865 C C . VAL A 1 108 ? 7.302 -3.793 5.873 1.00 85.00 108 VAL A C 1
ATOM 867 O O . VAL A 1 108 ? 6.229 -3.190 5.783 1.00 85.00 108 VAL A O 1
ATOM 870 N N . ARG A 1 109 ? 7.750 -4.229 7.058 1.00 84.44 109 ARG A N 1
ATOM 871 C CA . ARG A 1 109 ? 6.945 -4.195 8.294 1.00 84.44 109 ARG A CA 1
ATOM 872 C C . ARG A 1 109 ? 6.553 -2.771 8.707 1.00 84.44 109 ARG A C 1
ATOM 874 O O . ARG A 1 10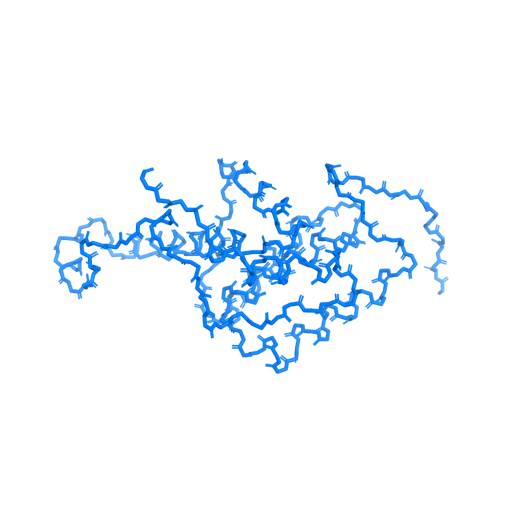9 ? 5.388 -2.582 9.061 1.00 84.44 109 ARG A O 1
ATOM 881 N N . PRO A 1 110 ? 7.444 -1.757 8.643 1.00 84.31 110 PRO A N 1
ATOM 882 C CA . PRO A 1 110 ? 7.072 -0.378 8.955 1.00 84.31 110 PRO A CA 1
ATOM 883 C C . PRO A 1 110 ? 5.962 0.148 8.044 1.00 84.31 110 PRO A C 1
ATOM 885 O O . PRO A 1 110 ? 5.076 0.863 8.504 1.00 84.31 110 PRO A O 1
ATOM 888 N N . PHE A 1 111 ? 5.965 -0.251 6.768 1.00 91.25 111 PHE A N 1
ATOM 889 C CA . PHE A 1 111 ? 4.927 0.146 5.822 1.00 91.25 111 PHE A CA 1
ATOM 890 C C . PHE A 1 111 ? 3.578 -0.509 6.142 1.00 91.25 111 PHE A C 1
ATOM 892 O O . PHE A 1 111 ? 2.558 0.177 6.179 1.00 91.25 111 PHE A O 1
ATOM 899 N N . ILE A 1 112 ? 3.561 -1.809 6.454 1.00 91.25 112 ILE A N 1
ATOM 900 C CA . ILE A 1 112 ? 2.334 -2.511 6.870 1.00 91.25 112 ILE A CA 1
ATOM 901 C C . ILE A 1 112 ? 1.738 -1.862 8.128 1.00 91.25 112 ILE A C 1
ATOM 903 O O . ILE A 1 112 ? 0.536 -1.597 8.172 1.00 91.25 112 ILE A O 1
ATOM 907 N N . ARG A 1 113 ? 2.574 -1.549 9.129 1.00 87.62 113 ARG A N 1
ATOM 908 C CA . ARG A 1 113 ? 2.141 -0.867 10.363 1.00 87.62 113 ARG A CA 1
ATOM 909 C C . ARG A 1 113 ? 1.552 0.512 10.075 1.00 87.62 113 ARG A C 1
ATOM 911 O O . ARG A 1 113 ? 0.453 0.808 10.534 1.00 87.62 113 ARG A O 1
ATOM 918 N N . PHE A 1 114 ? 2.213 1.293 9.226 1.00 91.94 114 PHE A N 1
ATOM 919 C CA . PHE A 1 114 ? 1.714 2.598 8.808 1.00 91.94 114 PHE A CA 1
ATOM 920 C C . PHE A 1 114 ? 0.319 2.518 8.159 1.00 91.94 114 PHE A C 1
ATOM 922 O O . PHE A 1 114 ? -0.566 3.322 8.464 1.00 91.94 114 PHE A O 1
ATOM 929 N N . ILE A 1 115 ? 0.077 1.527 7.292 1.00 94.69 115 ILE A N 1
ATOM 930 C CA . ILE A 1 115 ? -1.251 1.316 6.694 1.00 94.69 115 ILE A CA 1
ATOM 931 C C . ILE A 1 115 ? -2.272 0.840 7.736 1.00 94.69 115 ILE A C 1
ATOM 933 O O . ILE A 1 115 ? -3.426 1.282 7.700 1.00 94.69 115 ILE A O 1
ATOM 937 N N . ALA A 1 116 ? -1.868 0.006 8.696 1.00 93.38 116 ALA A N 1
ATOM 938 C CA . ALA A 1 116 ? -2.727 -0.400 9.806 1.00 93.38 116 ALA A CA 1
ATOM 939 C C . ALA A 1 116 ? -3.190 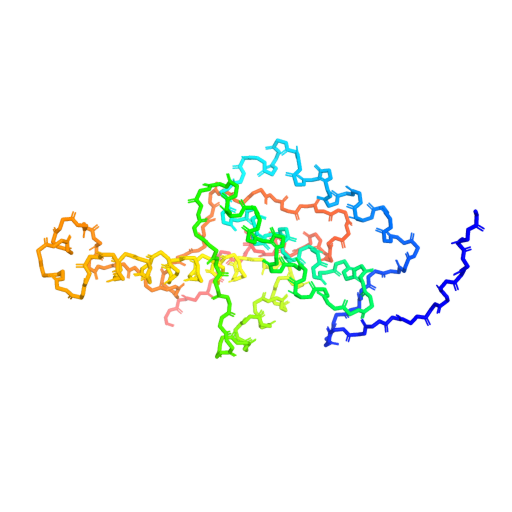0.809 10.637 1.00 93.38 116 ALA A C 1
ATOM 941 O O . ALA A 1 116 ? -4.386 0.948 10.879 1.00 93.38 116 ALA A O 1
ATOM 942 N N . GLU A 1 117 ? -2.294 1.740 10.968 1.00 90.94 117 GLU A N 1
ATOM 943 C CA . GLU A 1 117 ? -2.629 2.988 11.672 1.00 90.94 117 GLU A CA 1
ATOM 944 C C . GLU A 1 117 ? -3.541 3.901 10.847 1.00 90.94 117 GLU A C 1
ATOM 946 O O . GLU A 1 117 ? -4.461 4.533 11.369 1.00 90.94 117 GLU A O 1
ATOM 951 N N . CYS A 1 118 ? -3.318 3.990 9.533 1.00 93.06 118 CYS A N 1
ATOM 952 C CA . CYS A 1 118 ? -4.228 4.717 8.644 1.00 93.06 118 CYS A CA 1
ATOM 953 C C . CYS A 1 118 ? -5.635 4.102 8.651 1.00 93.06 118 CYS A C 1
ATOM 955 O O . CYS A 1 118 ? -6.623 4.837 8.589 1.00 93.06 118 CYS A O 1
ATOM 957 N N . THR A 1 119 ? -5.720 2.775 8.741 1.00 94.19 119 THR A N 1
ATOM 958 C CA . THR A 1 119 ? -6.983 2.030 8.795 1.00 94.19 119 THR A CA 1
ATOM 959 C C . THR A 1 119 ? -7.672 2.208 10.149 1.00 94.19 119 THR A C 1
ATOM 961 O O . THR A 1 119 ? -8.860 2.516 10.181 1.00 94.19 119 THR A O 1
ATOM 964 N N . GLU A 1 120 ? -6.937 2.100 11.259 1.00 92.00 120 GLU A N 1
ATOM 965 C CA . GLU A 1 120 ? -7.446 2.343 12.618 1.00 92.00 120 GLU A CA 1
ATOM 966 C C . GLU A 1 120 ? -8.013 3.761 12.740 1.00 92.00 120 GLU A C 1
ATOM 968 O O . GLU A 1 120 ? -9.178 3.930 13.092 1.00 92.00 120 GLU A O 1
ATOM 973 N N . ARG A 1 121 ? -7.263 4.780 12.294 1.00 91.38 121 ARG A N 1
ATOM 974 C CA . ARG A 1 121 ? -7.746 6.172 12.269 1.00 91.38 121 ARG A CA 1
ATOM 975 C C . ARG A 1 121 ? -9.002 6.357 11.422 1.00 91.38 121 ARG A C 1
ATOM 977 O O . ARG A 1 121 ? -9.817 7.226 11.734 1.00 91.38 121 ARG A O 1
ATOM 984 N N . ALA A 1 122 ? -9.140 5.607 10.328 1.00 92.69 122 ALA A N 1
ATOM 985 C CA . ALA A 1 122 ? -10.347 5.652 9.513 1.00 92.69 122 ALA A CA 1
ATOM 986 C C . ALA A 1 122 ? -11.535 5.073 10.290 1.00 92.69 122 ALA A C 1
ATOM 988 O O . ALA A 1 122 ? -12.560 5.743 10.400 1.00 92.69 122 ALA A O 1
ATOM 989 N N . ILE A 1 123 ? -11.376 3.884 10.882 1.00 92.75 123 ILE A N 1
ATOM 990 C CA . ILE A 1 123 ? -12.395 3.232 11.718 1.00 92.75 123 ILE A CA 1
ATOM 991 C C . ILE A 1 123 ? -12.817 4.154 12.865 1.00 92.75 123 ILE A C 1
ATOM 993 O O . ILE A 1 123 ? -14.006 4.439 12.999 1.00 92.75 123 ILE A O 1
ATOM 997 N N . ASP A 1 124 ? -11.863 4.691 13.626 1.00 89.94 124 ASP A N 1
ATOM 998 C CA . ASP A 1 124 ? -12.130 5.629 14.718 1.00 89.94 124 ASP A CA 1
ATOM 999 C C . ASP A 1 124 ? -12.884 6.865 14.226 1.00 89.94 124 ASP A C 1
ATOM 1001 O O . ASP A 1 124 ? -13.817 7.332 14.877 1.00 89.94 124 ASP A O 1
ATOM 1005 N N . GLY A 1 125 ? -12.523 7.390 13.052 1.00 88.75 125 GLY A N 1
ATOM 1006 C CA . GLY A 1 125 ? -13.233 8.497 12.417 1.00 88.75 125 GLY A CA 1
ATOM 1007 C C . GLY A 1 125 ? -14.710 8.182 12.162 1.00 88.75 125 GLY A C 1
ATOM 1008 O O . GLY A 1 125 ? -15.575 8.987 12.512 1.00 88.75 125 GLY A O 1
ATOM 1009 N N . TYR A 1 126 ? -15.008 7.004 11.609 1.00 90.81 126 TYR A N 1
ATOM 1010 C CA . TYR A 1 126 ? -16.384 6.557 11.373 1.00 90.81 126 TYR A CA 1
ATOM 1011 C C . TYR A 1 126 ? -17.146 6.302 12.677 1.00 90.81 126 TYR A C 1
ATOM 1013 O O . TYR A 1 126 ? -18.294 6.729 12.800 1.00 90.81 126 TYR A O 1
ATOM 1021 N N . LEU A 1 127 ? -16.520 5.650 13.660 1.00 89.56 127 LEU A N 1
ATOM 1022 C CA . LEU A 1 127 ? -17.139 5.371 14.958 1.00 89.56 127 LEU A CA 1
ATOM 1023 C C . LEU A 1 127 ? -17.466 6.666 15.709 1.00 89.56 127 LEU A C 1
ATOM 1025 O O . LEU A 1 127 ? -18.589 6.835 16.181 1.00 89.56 127 LEU A O 1
ATOM 1029 N N . ASN A 1 128 ? -16.529 7.613 15.753 1.00 89.00 128 ASN A N 1
ATOM 1030 C CA . ASN A 1 128 ? -16.742 8.912 16.388 1.00 89.00 128 ASN A CA 1
ATOM 1031 C C . ASN A 1 128 ? -17.844 9.719 15.689 1.00 89.00 128 ASN A C 1
ATOM 1033 O O . ASN A 1 128 ? -18.631 10.387 16.357 1.00 89.00 128 ASN A O 1
ATOM 1037 N N . ALA A 1 129 ? -17.930 9.648 14.357 1.00 88.88 129 ALA A N 1
ATOM 1038 C CA . ALA A 1 129 ? -18.990 10.312 13.603 1.00 88.88 129 ALA A CA 1
ATOM 1039 C C . ALA A 1 129 ? -20.370 9.672 13.834 1.00 88.88 129 ALA A C 1
ATOM 1041 O O . ALA A 1 129 ? -21.369 10.387 13.892 1.00 88.88 129 ALA A O 1
ATOM 1042 N N . ALA A 1 130 ? -20.433 8.346 13.978 1.00 88.19 130 ALA A N 1
ATOM 1043 C CA . ALA A 1 130 ? -21.681 7.614 14.177 1.00 88.19 130 ALA A CA 1
ATOM 1044 C C . ALA A 1 130 ? -22.222 7.716 15.615 1.00 88.19 130 ALA A C 1
ATOM 1046 O O . ALA A 1 130 ? -23.432 7.835 15.803 1.00 88.19 130 ALA A O 1
ATOM 1047 N N . PHE A 1 131 ? -21.344 7.666 16.623 1.00 83.88 131 PHE A N 1
ATOM 1048 C CA . PHE A 1 131 ? -21.729 7.581 18.040 1.00 83.88 131 PHE A CA 1
ATOM 1049 C C . PHE A 1 131 ? -21.488 8.876 18.841 1.00 83.88 131 PHE A C 1
ATOM 1051 O O . PHE A 1 131 ? -21.922 8.973 19.989 1.00 83.88 131 PHE A O 1
ATOM 1058 N N . GLY A 1 132 ? -20.846 9.887 18.243 1.00 75.12 132 GLY A N 1
ATOM 1059 C CA . GLY A 1 132 ? -20.460 11.134 18.907 1.00 75.12 132 GLY A CA 1
ATOM 1060 C C . GLY A 1 132 ? -19.258 10.974 19.849 1.00 75.12 132 GLY A C 1
ATOM 1061 O O . GLY A 1 132 ? -18.891 9.874 20.248 1.00 75.12 132 GLY A O 1
ATOM 1062 N N . THR A 1 133 ? -18.646 12.089 20.262 1.00 63.72 133 THR A N 1
ATOM 1063 C CA . THR A 1 133 ? -17.495 12.109 21.198 1.00 63.72 133 THR A CA 1
ATOM 1064 C C . THR A 1 133 ? -17.875 11.807 22.656 1.00 63.72 133 THR A C 1
ATOM 1066 O O . THR A 1 133 ? -17.028 11.827 23.548 1.00 63.72 133 THR A O 1
ATOM 1069 N N . GLY A 1 134 ? -19.153 11.519 22.921 1.00 56.66 134 GLY A N 1
ATOM 1070 C CA . GLY A 1 134 ? -19.717 11.238 24.241 1.00 56.66 134 GLY A CA 1
ATOM 1071 C C . GLY A 1 134 ? -19.497 9.803 24.725 1.00 56.66 134 GLY A C 1
ATOM 1072 O O . GLY A 1 134 ? -20.371 9.231 25.366 1.00 56.66 134 GLY A O 1
ATOM 1073 N N . THR A 1 135 ? -18.361 9.178 24.429 1.00 51.72 135 THR A N 1
ATOM 1074 C CA . THR A 1 135 ? -18.067 7.808 24.868 1.00 51.72 135 THR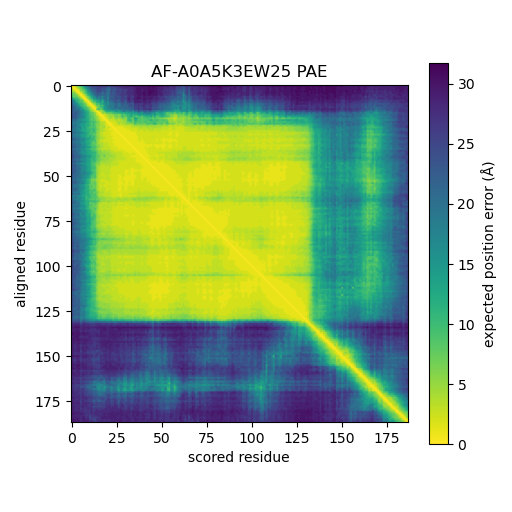 A CA 1
ATOM 1075 C C . THR A 1 135 ? -17.249 7.824 26.156 1.00 51.72 135 THR A C 1
ATOM 1077 O O . THR A 1 135 ? -16.057 7.532 26.149 1.00 51.72 135 THR A O 1
ATOM 1080 N N . SER A 1 136 ? -17.891 8.171 27.273 1.00 51.44 136 SER A N 1
ATOM 1081 C CA . SER A 1 136 ? -17.389 7.854 28.625 1.00 51.44 136 SER A CA 1
ATOM 1082 C C . SER A 1 136 ? -17.830 6.445 29.066 1.00 51.44 136 SER A C 1
ATOM 1084 O O . SER A 1 136 ? -17.113 5.747 29.782 1.00 51.44 136 SER A O 1
ATOM 1086 N N . GLU A 1 137 ? -18.986 5.968 28.585 1.00 53.03 137 GLU A N 1
ATOM 1087 C CA . GLU A 1 137 ? -19.504 4.633 28.930 1.00 53.03 137 GLU A CA 1
ATOM 1088 C C . GLU A 1 137 ? -19.122 3.529 27.933 1.00 53.03 137 GLU A C 1
ATOM 1090 O O . GLU A 1 137 ? -18.980 2.374 28.330 1.00 53.03 137 GLU A O 1
ATOM 1095 N N . PHE A 1 138 ? -18.914 3.852 26.651 1.00 52.03 138 PHE A N 1
ATOM 1096 C CA . PHE A 1 138 ? -18.603 2.845 25.624 1.00 52.03 138 PHE A CA 1
ATOM 1097 C C . PHE A 1 138 ? -17.120 2.439 25.609 1.00 52.03 138 PHE A C 1
ATOM 1099 O O . PHE A 1 138 ? -16.796 1.261 25.464 1.00 52.03 138 PHE A O 1
ATOM 1106 N N . THR A 1 139 ? -16.218 3.387 25.877 1.00 49.31 139 THR A N 1
ATOM 1107 C CA . THR A 1 139 ? -14.782 3.135 26.112 1.00 49.31 139 THR A CA 1
ATOM 1108 C C . THR A 1 139 ? -14.528 2.259 27.339 1.00 49.31 139 THR A C 1
ATOM 1110 O O . THR A 1 139 ? -13.519 1.571 27.378 1.00 49.31 139 THR A O 1
ATOM 1113 N N . LYS A 1 140 ? -15.454 2.189 28.309 1.00 48.66 140 LYS A N 1
ATOM 1114 C CA . LYS A 1 140 ? -15.378 1.216 29.418 1.00 48.66 140 LYS A CA 1
ATOM 1115 C C . LYS A 1 140 ? -15.653 -0.230 28.993 1.00 48.66 140 LYS A C 1
ATOM 1117 O O . LYS A 1 140 ? -15.254 -1.141 29.712 1.00 48.66 140 LYS A O 1
ATOM 1122 N N . ARG A 1 141 ? -16.363 -0.460 27.879 1.00 49.69 141 ARG A N 1
ATOM 1123 C CA . ARG A 1 141 ? -16.680 -1.815 27.385 1.00 49.69 141 ARG A CA 1
ATOM 1124 C C . ARG A 1 141 ? -15.643 -2.345 26.407 1.00 49.69 141 ARG A C 1
ATOM 1126 O O . ARG A 1 141 ? -15.410 -3.550 26.378 1.00 49.69 141 ARG A O 1
ATOM 1133 N N . ILE A 1 142 ? -15.018 -1.466 25.629 1.00 49.84 142 ILE A N 1
ATOM 1134 C CA . ILE A 1 142 ? -13.843 -1.832 24.842 1.00 49.84 142 ILE A CA 1
ATOM 1135 C C . ILE A 1 142 ? -12.665 -1.838 25.812 1.00 49.84 142 ILE A C 1
ATOM 1137 O O . ILE A 1 142 ? -12.106 -0.792 26.124 1.00 49.84 142 ILE A O 1
ATOM 1141 N N . VAL A 1 143 ? -12.308 -3.015 26.327 1.00 48.56 143 VAL A N 1
ATOM 1142 C CA . VAL A 1 143 ? -11.090 -3.189 27.126 1.00 48.56 143 VAL A CA 1
ATOM 1143 C C . VAL A 1 143 ? -9.898 -3.028 26.187 1.00 48.56 143 VAL A C 1
ATOM 1145 O O . VAL A 1 143 ? -9.353 -3.997 25.667 1.00 48.56 143 VAL A O 1
ATOM 1148 N N . ILE A 1 144 ? -9.519 -1.783 25.925 1.00 51.25 144 ILE A N 1
ATOM 1149 C CA . ILE A 1 144 ? -8.185 -1.462 25.438 1.00 51.25 144 ILE A CA 1
ATOM 1150 C C . ILE A 1 144 ? -7.303 -1.559 26.683 1.00 51.25 144 ILE A C 1
ATOM 1152 O O . ILE A 1 144 ? -7.547 -0.812 27.636 1.00 51.25 144 ILE A O 1
ATOM 1156 N N . PRO A 1 145 ? -6.333 -2.488 26.746 1.00 49.88 145 PRO A N 1
ATOM 1157 C CA . PRO A 1 145 ? -5.416 -2.536 27.870 1.00 49.88 145 PRO A CA 1
ATOM 1158 C C . PRO A 1 145 ? -4.785 -1.146 28.032 1.00 49.88 145 PRO A C 1
ATOM 1160 O O . PRO A 1 145 ? -4.285 -0.605 27.042 1.00 49.88 145 PRO A O 1
ATOM 1163 N N . PRO A 1 146 ? -4.806 -0.549 29.238 1.00 49.56 146 PRO A N 1
ATOM 1164 C CA . PRO A 1 146 ? -4.204 0.766 29.471 1.00 49.56 146 PRO A CA 1
ATOM 1165 C C . PRO A 1 146 ? -2.697 0.768 29.178 1.00 49.56 146 PRO A C 1
ATOM 1167 O O . PRO A 1 146 ? -2.112 1.824 28.976 1.00 49.56 146 PRO A O 1
ATOM 1170 N N . ASP A 1 147 ? -2.106 -0.425 29.107 1.00 54.97 147 ASP A N 1
ATOM 1171 C CA . ASP A 1 147 ? -0.706 -0.694 28.810 1.00 54.97 147 ASP A CA 1
ATOM 1172 C C . ASP A 1 147 ? -0.499 -1.156 27.353 1.00 54.97 147 ASP A C 1
ATOM 1174 O O . ASP A 1 147 ? 0.346 -2.005 27.068 1.00 54.97 147 ASP A O 1
ATOM 1178 N N . ARG A 1 148 ? -1.318 -0.664 26.402 1.00 53.59 148 ARG A N 1
ATOM 1179 C CA . ARG A 1 148 ? -1.082 -0.937 24.976 1.00 53.59 148 ARG A CA 1
ATOM 1180 C C . ARG A 1 148 ? 0.315 -0.398 24.637 1.00 53.59 148 ARG A C 1
ATOM 1182 O O . ARG A 1 148 ? 0.518 0.815 24.718 1.00 53.59 148 ARG A O 1
ATOM 1189 N N . PRO A 1 149 ? 1.254 -1.256 24.208 1.00 50.31 149 PRO A N 1
ATOM 1190 C CA . PRO A 1 149 ? 2.575 -0.790 23.843 1.00 50.31 149 PRO A CA 1
ATOM 1191 C C . PRO A 1 149 ? 2.433 0.139 22.632 1.00 50.31 149 PRO A C 1
ATOM 1193 O O . PRO A 1 149 ? 1.775 -0.206 21.646 1.00 50.31 149 PRO A O 1
ATOM 1196 N N . SER A 1 150 ? 3.029 1.326 22.704 1.00 50.53 150 SER A N 1
ATOM 1197 C CA . SER A 1 150 ? 3.227 2.177 21.532 1.00 50.53 150 SER A CA 1
ATOM 1198 C C . SER A 1 150 ? 4.026 1.418 20.464 1.00 50.53 150 SER A C 1
ATOM 1200 O O . SER A 1 150 ? 4.645 0.390 20.734 1.00 50.53 150 SER A O 1
ATOM 1202 N N . LEU A 1 151 ? 4.010 1.888 19.220 1.00 45.97 151 LEU A N 1
ATOM 1203 C CA . LEU A 1 151 ? 4.619 1.178 18.084 1.00 45.97 151 LEU A CA 1
ATOM 1204 C C . LEU A 1 151 ? 6.115 0.879 18.265 1.00 45.97 151 LEU A C 1
ATOM 1206 O O . LEU A 1 151 ? 6.608 -0.091 17.699 1.00 45.97 151 LEU A O 1
ATOM 1210 N N . SER A 1 152 ? 6.814 1.675 19.077 1.00 48.81 152 SER A N 1
ATOM 1211 C CA . SER A 1 152 ? 8.209 1.451 19.475 1.00 48.81 152 SER A CA 1
ATOM 1212 C C . SER A 1 152 ? 8.387 0.339 20.518 1.00 48.81 152 SER A C 1
ATOM 1214 O O . SER A 1 152 ? 9.496 -0.148 20.708 1.00 48.81 152 SER A O 1
ATOM 1216 N N . GLN A 1 153 ? 7.310 -0.056 21.197 1.00 43.69 153 GLN A N 1
ATOM 1217 C CA . GLN A 1 153 ? 7.275 -1.048 22.273 1.00 43.69 153 GLN A CA 1
ATOM 1218 C C . GLN A 1 153 ? 6.707 -2.403 21.816 1.00 43.69 153 GLN A C 1
ATOM 1220 O O . GLN A 1 153 ? 6.878 -3.408 22.505 1.00 43.69 153 GLN A O 1
ATOM 1225 N N . LEU A 1 154 ? 6.029 -2.459 20.664 1.00 49.41 154 LEU A N 1
ATOM 1226 C CA . LEU A 1 154 ? 5.620 -3.720 20.050 1.00 49.41 154 LEU A CA 1
ATOM 1227 C C . LEU A 1 154 ? 6.836 -4.351 19.369 1.00 49.41 154 LEU A C 1
ATOM 1229 O O . LEU A 1 154 ? 7.285 -3.873 18.327 1.00 49.41 154 LEU A O 1
ATOM 1233 N N . GLY A 1 155 ? 7.344 -5.447 19.936 1.00 48.78 155 GLY A N 1
ATOM 1234 C CA . GLY A 1 155 ? 8.388 -6.254 19.305 1.00 48.78 155 GLY A CA 1
ATOM 1235 C C . GLY A 1 155 ? 8.029 -6.687 17.869 1.00 48.78 155 GLY A C 1
ATOM 1236 O O . GLY A 1 155 ? 6.881 -6.544 17.415 1.00 48.78 155 GLY A O 1
ATOM 1237 N N . PRO A 1 156 ? 9.000 -7.211 17.104 1.00 46.31 156 PRO A N 1
ATOM 1238 C CA . PRO A 1 156 ? 8.728 -7.753 15.778 1.00 46.31 156 PRO A CA 1
ATOM 1239 C C . PRO A 1 156 ? 7.651 -8.845 15.881 1.00 46.31 156 P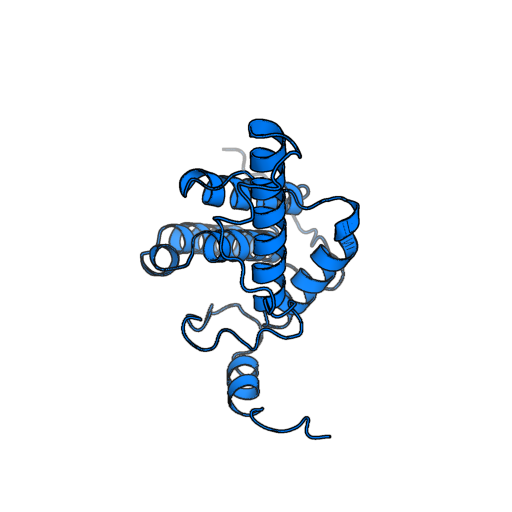RO A C 1
ATOM 1241 O O . PRO A 1 156 ? 7.730 -9.731 16.728 1.00 46.31 156 PRO A O 1
ATOM 1244 N N . LEU A 1 157 ? 6.615 -8.764 15.039 1.00 40.53 157 LEU A N 1
ATOM 1245 C CA . LEU A 1 157 ? 5.567 -9.785 14.949 1.00 40.53 157 LEU A CA 1
ATOM 1246 C C . LEU A 1 157 ? 6.182 -11.052 14.331 1.00 40.53 157 LEU A C 1
ATOM 1248 O O . LEU A 1 157 ? 6.120 -11.259 13.125 1.00 40.53 157 LEU A O 1
ATOM 1252 N N . ILE A 1 158 ? 6.859 -11.857 15.151 1.00 39.75 158 ILE A N 1
ATOM 1253 C CA . ILE A 1 158 ? 7.756 -12.935 14.702 1.00 39.75 158 ILE A CA 1
ATOM 1254 C C . ILE A 1 158 ? 7.030 -14.169 14.137 1.00 39.75 158 ILE A C 1
ATOM 1256 O O . ILE A 1 158 ? 7.685 -15.010 13.538 1.00 39.75 158 ILE A O 1
ATOM 1260 N N . GLN A 1 159 ? 5.708 -14.319 14.246 1.00 34.56 159 GLN A N 1
ATOM 1261 C CA . GLN A 1 159 ? 5.105 -15.642 13.998 1.00 34.56 159 GLN A CA 1
ATOM 1262 C C . GLN A 1 159 ? 4.295 -15.835 12.713 1.00 34.56 159 GLN A C 1
ATOM 1264 O O . GLN A 1 159 ? 3.894 -16.965 12.459 1.00 34.56 159 GLN A O 1
ATOM 1269 N N . TYR A 1 160 ? 4.101 -14.816 11.870 1.00 36.19 160 TYR A N 1
ATOM 1270 C CA . TYR A 1 160 ? 3.274 -14.982 10.660 1.00 36.19 160 TYR A CA 1
ATOM 1271 C C . TYR A 1 160 ? 3.780 -14.258 9.414 1.00 36.19 160 TYR A C 1
ATOM 1273 O O . TYR A 1 160 ? 3.003 -14.027 8.500 1.00 36.19 160 TYR A O 1
ATOM 1281 N N . ALA A 1 161 ? 5.068 -13.921 9.333 1.00 39.44 161 ALA A N 1
ATOM 1282 C CA . ALA A 1 161 ? 5.615 -13.437 8.071 1.00 39.44 161 ALA A CA 1
ATOM 1283 C C . ALA A 1 161 ? 5.840 -14.641 7.137 1.00 39.44 161 ALA A C 1
ATOM 1285 O O . ALA A 1 161 ? 6.776 -15.411 7.395 1.00 39.44 161 ALA A O 1
ATOM 1286 N N . PRO A 1 162 ? 5.059 -14.842 6.052 1.00 38.84 162 PRO A N 1
ATOM 1287 C CA . PRO A 1 162 ? 5.593 -15.620 4.950 1.00 38.84 162 PRO A CA 1
ATOM 1288 C C . PRO A 1 162 ? 6.898 -14.939 4.548 1.00 38.84 162 PRO A C 1
ATOM 1290 O O . PRO A 1 162 ? 7.004 -13.712 4.489 1.00 38.84 162 PRO A O 1
ATOM 1293 N N . THR A 1 163 ? 7.937 -15.740 4.363 1.00 44.84 163 THR A N 1
ATOM 1294 C CA . THR A 1 163 ? 9.194 -15.243 3.817 1.00 44.84 163 THR A CA 1
ATOM 1295 C C . THR A 1 163 ? 8.860 -14.685 2.438 1.00 44.84 163 THR A C 1
ATOM 1297 O O . THR A 1 163 ? 8.619 -15.456 1.517 1.00 44.84 163 THR A O 1
ATOM 1300 N N . LEU A 1 164 ? 8.769 -13.356 2.313 1.00 47.53 164 LEU A N 1
ATOM 1301 C CA . LEU A 1 164 ? 8.486 -12.664 1.054 1.00 47.53 164 LEU A CA 1
ATOM 1302 C C . LEU A 1 164 ? 9.684 -12.876 0.125 1.00 47.53 164 LEU A C 1
ATOM 1304 O O . LEU A 1 164 ? 10.585 -12.049 0.051 1.00 47.53 164 LEU A O 1
ATOM 1308 N N . ASN A 1 165 ? 9.735 -14.031 -0.527 1.00 47.19 165 ASN A N 1
ATOM 1309 C CA . ASN A 1 165 ? 10.862 -14.459 -1.339 1.00 47.19 165 ASN A CA 1
ATOM 1310 C C . ASN A 1 165 ? 10.479 -14.321 -2.812 1.00 47.19 165 ASN A C 1
ATOM 1312 O O . ASN A 1 165 ? 10.267 -15.308 -3.515 1.00 47.19 165 ASN A O 1
ATOM 1316 N N . PHE A 1 166 ? 10.329 -13.076 -3.269 1.00 50.62 166 PHE A N 1
ATOM 1317 C CA . PHE A 1 166 ? 10.087 -12.807 -4.684 1.00 50.62 166 PHE A CA 1
ATOM 1318 C C . PHE A 1 166 ? 11.422 -12.816 -5.439 1.00 50.62 166 PHE A C 1
ATOM 1320 O O . PHE A 1 166 ? 12.365 -12.168 -4.977 1.00 50.62 166 PHE A O 1
ATOM 1327 N N . PRO A 1 167 ? 11.525 -13.500 -6.597 1.00 46.81 167 PRO A N 1
ATOM 1328 C CA . PRO A 1 167 ? 12.774 -13.647 -7.355 1.00 46.81 167 PRO A CA 1
ATOM 1329 C C . PRO A 1 167 ? 13.505 -12.334 -7.677 1.00 46.81 167 PRO A C 1
ATOM 1331 O O . PRO A 1 167 ? 14.719 -12.340 -7.862 1.00 46.81 167 PRO A O 1
ATOM 1334 N N . TRP A 1 168 ? 12.771 -11.221 -7.729 1.00 49.47 168 TRP A N 1
ATOM 1335 C CA . TRP A 1 168 ? 13.253 -9.887 -8.086 1.00 49.47 168 TRP A CA 1
ATOM 1336 C C . TRP A 1 168 ? 13.582 -8.976 -6.889 1.00 49.47 168 TRP A C 1
ATOM 1338 O O . TRP A 1 168 ? 14.052 -7.857 -7.092 1.00 49.47 168 TRP A O 1
ATOM 1348 N N . MET A 1 169 ? 13.330 -9.403 -5.646 1.00 46.56 169 MET A N 1
ATOM 1349 C CA . MET A 1 169 ? 13.601 -8.590 -4.454 1.00 46.56 169 MET A CA 1
ATOM 1350 C C . MET A 1 169 ? 15.123 -8.468 -4.227 1.00 46.56 169 MET A C 1
ATOM 1352 O O . MET A 1 169 ? 15.822 -9.486 -4.261 1.00 46.56 169 MET A O 1
ATOM 1356 N N . PRO A 1 170 ? 15.673 -7.257 -4.001 1.00 40.59 170 PRO A N 1
ATOM 1357 C CA . PRO A 1 170 ? 17.105 -7.095 -3.792 1.00 40.59 170 PRO A CA 1
ATOM 1358 C C . PRO A 1 170 ? 17.540 -7.753 -2.470 1.00 40.59 170 PRO A C 1
ATOM 1360 O O . PRO A 1 170 ? 17.157 -7.329 -1.386 1.00 40.59 170 PRO A O 1
ATOM 1363 N N . ASN A 1 171 ? 18.384 -8.776 -2.623 1.00 40.09 171 ASN A N 1
ATOM 1364 C CA . ASN A 1 171 ? 19.137 -9.556 -1.637 1.00 40.09 171 ASN A CA 1
ATOM 1365 C C . ASN A 1 171 ? 18.378 -10.458 -0.643 1.00 40.09 171 ASN A C 1
ATOM 1367 O O . ASN A 1 171 ? 17.790 -10.029 0.348 1.00 40.09 171 ASN A O 1
ATOM 1371 N N . LYS A 1 172 ? 18.574 -11.765 -0.858 1.00 44.97 172 LYS A N 1
ATOM 1372 C CA . LYS A 1 172 ? 18.183 -12.889 0.007 1.00 44.97 172 LYS A CA 1
ATOM 1373 C C . LYS A 1 172 ? 18.871 -12.866 1.386 1.00 44.97 172 LYS A C 1
ATOM 1375 O O . LYS A 1 172 ? 18.382 -13.497 2.317 1.00 44.97 172 LYS A O 1
ATOM 1380 N N . ASP A 1 173 ? 19.941 -12.084 1.536 1.00 39.41 173 ASP A N 1
ATOM 1381 C CA . ASP A 1 173 ? 20.828 -12.104 2.709 1.00 39.41 173 ASP A CA 1
ATOM 1382 C C . ASP A 1 173 ? 20.328 -11.257 3.898 1.00 39.41 173 ASP A C 1
ATOM 1384 O O . ASP A 1 173 ? 20.768 -11.434 5.037 1.00 39.41 173 ASP A O 1
ATOM 1388 N N . ILE A 1 174 ? 19.377 -10.339 3.684 1.00 41.47 174 ILE A N 1
ATOM 1389 C CA . ILE A 1 174 ? 18.872 -9.466 4.763 1.00 41.47 174 ILE A CA 1
ATOM 1390 C C . ILE A 1 174 ? 17.919 -10.239 5.684 1.00 41.47 174 ILE A C 1
ATOM 1392 O O . ILE A 1 174 ? 17.937 -10.048 6.900 1.00 41.47 174 ILE A O 1
ATOM 1396 N N . VAL A 1 175 ? 17.145 -11.178 5.132 1.00 38.41 175 VAL A N 1
ATOM 1397 C CA . VAL A 1 175 ? 16.242 -12.031 5.919 1.00 38.41 175 VAL A CA 1
ATOM 1398 C C . VAL A 1 175 ? 17.035 -12.973 6.838 1.00 38.41 175 VAL A C 1
ATOM 1400 O O . VAL A 1 175 ? 16.595 -13.254 7.951 1.00 38.41 175 VAL A O 1
ATOM 1403 N N . GLU A 1 176 ? 18.232 -13.405 6.427 1.00 33.50 176 GLU A N 1
ATOM 1404 C CA . GLU A 1 176 ? 19.155 -14.171 7.279 1.00 33.50 176 GLU A CA 1
ATOM 1405 C C . GLU A 1 176 ? 19.896 -13.289 8.290 1.00 33.50 176 GLU A C 1
ATOM 1407 O O . GLU A 1 176 ? 20.065 -13.689 9.441 1.00 33.50 176 GLU A O 1
ATOM 1412 N N . THR A 1 177 ? 20.237 -12.052 7.922 1.00 32.47 177 THR A N 1
ATOM 1413 C CA . THR A 1 177 ? 20.847 -11.086 8.852 1.00 32.47 177 THR A CA 1
ATOM 1414 C C . THR A 1 177 ? 19.898 -10.743 10.007 1.00 32.47 177 THR A C 1
ATOM 1416 O O . THR A 1 177 ? 20.331 -10.671 11.154 1.00 32.47 177 THR A O 1
ATOM 1419 N N . VAL A 1 178 ? 18.590 -10.625 9.744 1.00 36.12 178 VAL A N 1
ATOM 1420 C CA . VAL A 1 178 ? 17.563 -10.420 10.786 1.00 36.12 178 VAL A CA 1
ATOM 1421 C C . VAL A 1 178 ? 17.311 -11.689 11.619 1.00 36.12 178 VAL A C 1
ATOM 1423 O O . VAL A 1 178 ? 16.849 -11.585 12.750 1.00 36.12 178 VAL A O 1
ATOM 1426 N N . ARG A 1 179 ? 17.657 -12.885 11.116 1.00 34.00 179 ARG A N 1
ATOM 1427 C CA . ARG A 1 179 ? 17.667 -14.127 11.916 1.00 34.00 179 ARG A CA 1
ATOM 1428 C C . ARG A 1 179 ? 18.890 -14.247 12.828 1.00 34.00 179 ARG A C 1
ATOM 1430 O O . ARG A 1 179 ? 18.835 -15.007 13.787 1.00 34.00 179 ARG A O 1
ATOM 1437 N N . GLN A 1 180 ? 19.988 -13.552 12.525 1.00 29.89 180 GLN A N 1
ATOM 1438 C CA . GLN A 1 180 ? 21.230 -13.605 13.308 1.00 29.89 180 GLN A CA 1
ATOM 1439 C C . GLN A 1 180 ? 21.418 -12.424 14.266 1.00 29.89 180 GLN A C 1
ATOM 1441 O O . GLN A 1 180 ? 22.224 -12.526 15.188 1.00 29.89 180 GLN A O 1
ATOM 1446 N N . SER A 1 181 ? 20.668 -11.332 14.112 1.00 29.94 181 SER A N 1
ATOM 1447 C CA . SER A 1 181 ? 20.715 -10.175 15.012 1.00 29.94 181 SER A CA 1
ATOM 1448 C C . SER A 1 181 ? 19.762 -10.274 16.212 1.00 29.94 181 SER A C 1
ATOM 1450 O O . SER A 1 181 ? 19.278 -9.261 16.712 1.00 29.94 181 SER A O 1
ATOM 1452 N N . ASP A 1 182 ? 19.594 -11.479 16.765 1.00 32.44 182 ASP A N 1
ATOM 1453 C CA . ASP A 1 182 ? 19.220 -11.688 18.172 1.00 32.44 182 ASP A CA 1
ATOM 1454 C C . ASP A 1 182 ? 20.390 -11.305 19.107 1.00 32.44 182 ASP A C 1
ATOM 1456 O O . ASP A 1 182 ? 20.762 -12.064 19.995 1.00 32.44 182 ASP A O 1
ATOM 1460 N N . VAL A 1 183 ? 21.034 -10.144 18.925 1.00 33.66 183 VAL A N 1
ATOM 1461 C CA . VAL A 1 183 ? 21.992 -9.623 19.912 1.00 33.66 183 VAL A CA 1
ATOM 1462 C C . VAL A 1 183 ? 22.100 -8.091 19.837 1.00 33.66 183 VAL A C 1
ATOM 1464 O O . VAL A 1 183 ? 22.377 -7.518 18.788 1.00 33.66 183 VAL A O 1
ATOM 1467 N N . ILE A 1 184 ? 22.031 -7.481 21.026 1.00 27.67 184 ILE A N 1
ATOM 1468 C CA . ILE A 1 184 ? 22.456 -6.125 21.424 1.00 27.67 184 ILE A CA 1
ATOM 1469 C C . ILE A 1 184 ? 21.482 -4.974 21.112 1.00 27.67 184 ILE A C 1
ATOM 1471 O O . ILE A 1 184 ? 21.624 -4.277 20.120 1.00 27.67 184 ILE A O 1
ATOM 1475 N N . TYR A 1 185 ? 20.605 -4.675 22.076 1.00 23.53 185 TYR A N 1
ATOM 1476 C CA . TYR A 1 185 ? 20.796 -3.484 22.920 1.00 23.53 185 TYR A CA 1
ATOM 1477 C C . TYR A 1 185 ? 20.445 -3.841 24.369 1.00 23.53 185 TYR A C 1
ATOM 1479 O O . TYR A 1 185 ? 19.281 -3.928 24.753 1.00 23.53 185 TYR A O 1
ATOM 1487 N N . SER A 1 186 ? 21.487 -4.109 25.156 1.00 22.47 186 SER A N 1
ATOM 1488 C CA . SER A 1 186 ? 21.450 -4.066 26.614 1.00 22.47 186 SER A CA 1
ATOM 1489 C C . SER A 1 186 ? 22.016 -2.728 27.087 1.00 22.47 186 SER A C 1
ATOM 1491 O O . SER A 1 186 ? 23.077 -2.326 26.601 1.00 22.47 186 SER A O 1
ATOM 1493 N N . THR A 1 187 ? 21.391 -2.190 28.139 1.00 32.34 187 THR A N 1
ATOM 1494 C CA . THR A 1 187 ? 21.695 -0.962 28.913 1.00 32.34 187 THR A CA 1
ATOM 1495 C C . THR A 1 187 ? 21.282 0.362 28.290 1.00 32.34 187 THR A C 1
ATOM 1497 O O . THR A 1 187 ? 21.738 0.674 27.171 1.00 32.34 187 THR A O 1
#

Sequence (187 aa):
MFFQACHVLQVFVADHVPPPAEMLPELMNELVEWINSDEAGALHPIELAALAHWKLVYIHPFYDGNGRTARLLMNLLLMRAGYPPAIVRKEDRHIYYETLKTANLGDVRPFIRFIAECTERAIDGYLNAAFGTGTSEFTKRIVIPPDRPSLSQLGPLIQYAPTLNFPWMPNKDIVETVRQSDVIYST

Organism: Mesocestoides corti (NCBI:txid53468)

InterPro domains:
  IPR003812 Fido domain [PF02661] (14-78)
  IPR003812 Fido domain [PS51459] (1-117)
  IPR036597 Fido-like domain superfamily [G3DSA:1.10.3290.10] (7-133)
  IPR036597 Fido-like domain superfamily [SSF140931] (10-129)
  IPR040198 Fido domain-containing protein [PTHR13504] (10-130)

Foldseek 3Di:
DDPDDDDDDQDDPDPAGADDLVCLVVLVVVLVCVCPDVLLVPDDLLQSLLVSLLSQLRNVNDPDCSNVVSLVSSQVSCVVVVFHRQDPDPVCVVQQVVLSVVVLVPDNPSSSVVSVVSRVVRVVVVCCVVPPPPPPPVVVVPCPPPPPDDPVRDDPPPDDDDRPPDVPRPDPCVVVVVVVPPDDDDD

Mean predicted aligned error: 13.52 Å

pLDDT: mean 72.0, std 23.95, range [22.47, 98.0]

Nearest PDB structures (foldseek):
  4u0s-assembly1_A  TM=9.909E-01  e=8.042E-11  Homo sapiens
  6i7k-assembly1_A  TM=9.849E-01  e=5.552E-11  Homo sapiens
  4u04-assembly1_B  TM=9.931E-01  e=8.940E-11  Homo sapiens
  4u04-assembly1_A  TM=9.890E-01  e=8.042E-11  Homo sapiens
  7b80-assembly1_A  TM=9.899E-01  e=2.577E-10  Homo sapiens

Secondary structure (DSSP, 8-state):
------------BTTB-PPPGGGHHHHHHHHHHHHTSHHHHHS-HHHHHHHHHHHHHHH--SSS-HHHHHHHHHHHHHHHTTPPPP---STTHHHHHHHHHHHHTT--HHHHHHHHHHHHHHHHHHHHHHH-S--SSSTTTS---TTPPPTTTS---TT-------TTSS-THHHHHHHH-------

Radius of gyration: 19.24 Å; Cα contacts (8 Å, |Δi|>4): 130; chains: 1; bounding box: 44×34×64 Å